Protein AF-A0AAJ0DWV0-F1 (afdb_monomer_lite)

Foldseek 3Di:
DVVLLVLLLVDQQLLCLQAHDDDDDDDPRDNSVVVLVVVLVVLVVVLVVPDCPDPCNVVNVLVVVLVVLLVVFPPDFFLVLLLVVLVPDDDDPCSQLLNQLLVLLRSLVSSVQPPVVNQDLVSLSVSQSRSCDPSHHLSVQRHYDNRDQSSLLSQLSSLLSSCPGPDDSRCNSNSVSSNVSSLVSHDPVSNVSNDDGDDRD

Organism: NCBI:txid1209916

Structure (mmCIF, N/CA/C/O backbone):
data_AF-A0AAJ0DWV0-F1
#
_entry.id   AF-A0AAJ0DWV0-F1
#
loop_
_atom_site.group_PDB
_atom_site.id
_atom_site.type_symbol
_atom_site.label_atom_id
_atom_site.label_alt_id
_atom_site.label_comp_id
_atom_site.label_asym_id
_atom_site.label_entity_id
_atom_site.label_seq_id
_atom_site.pdbx_PDB_ins_code
_atom_site.Cartn_x
_atom_site.Cartn_y
_atom_site.Cartn_z
_atom_site.occupancy
_atom_site.B_iso_or_equiv
_atom_site.auth_seq_id
_atom_site.auth_comp_id
_atom_site.auth_asym_id
_atom_site.auth_atom_id
_atom_site.pdbx_PDB_model_num
ATOM 1 N N . MET A 1 1 ? 20.505 -4.061 -5.675 1.00 54.84 1 MET A N 1
ATOM 2 C CA . MET A 1 1 ? 19.072 -4.347 -5.915 1.00 54.84 1 MET A CA 1
ATOM 3 C C . MET A 1 1 ? 18.724 -5.826 -5.702 1.00 54.84 1 MET A C 1
ATOM 5 O O . MET A 1 1 ? 17.866 -6.095 -4.879 1.00 54.84 1 MET A O 1
ATOM 9 N N . PHE A 1 2 ? 19.424 -6.793 -6.319 1.00 61.28 2 PHE A N 1
ATOM 10 C CA . PHE A 1 2 ? 19.133 -8.238 -6.158 1.00 61.28 2 PHE A CA 1
ATOM 11 C C . PHE A 1 2 ? 19.210 -8.796 -4.723 1.00 61.28 2 PHE A C 1
ATOM 13 O O . PHE A 1 2 ? 18.447 -9.696 -4.387 1.00 61.28 2 PHE A O 1
ATOM 20 N N . ILE A 1 3 ? 20.072 -8.239 -3.864 1.00 68.00 3 ILE A N 1
ATOM 21 C CA . ILE A 1 3 ? 20.200 -8.665 -2.456 1.00 68.00 3 ILE A CA 1
ATOM 22 C C . ILE A 1 3 ? 18.895 -8.444 -1.675 1.00 68.00 3 ILE A C 1
ATOM 24 O O . ILE A 1 3 ? 18.525 -9.292 -0.874 1.00 68.00 3 ILE A O 1
ATOM 28 N N . MET A 1 4 ? 18.158 -7.360 -1.951 1.00 70.00 4 MET A N 1
ATOM 29 C CA . MET A 1 4 ? 16.873 -7.088 -1.294 1.00 70.00 4 MET A CA 1
ATOM 30 C C . MET A 1 4 ? 15.847 -8.176 -1.623 1.00 70.00 4 MET A C 1
ATOM 32 O O . MET A 1 4 ? 15.229 -8.731 -0.724 1.00 70.00 4 MET A O 1
ATOM 36 N N . PHE A 1 5 ? 15.709 -8.532 -2.903 1.00 72.62 5 PHE A N 1
ATOM 37 C CA . PHE A 1 5 ? 14.785 -9.584 -3.336 1.00 72.62 5 PHE A CA 1
ATOM 38 C C . PHE A 1 5 ? 15.169 -10.955 -2.780 1.00 72.62 5 PHE A C 1
ATOM 40 O O . PHE A 1 5 ? 14.298 -11.717 -2.369 1.00 72.62 5 PHE A O 1
ATOM 47 N N . TYR A 1 6 ? 16.469 -11.250 -2.707 1.00 69.31 6 TYR A N 1
ATOM 48 C CA . TYR A 1 6 ? 16.947 -12.463 -2.056 1.00 69.31 6 TYR A CA 1
ATOM 49 C C . TYR A 1 6 ? 16.554 -12.490 -0.573 1.00 69.31 6 TYR A C 1
ATOM 51 O O . TYR A 1 6 ? 15.927 -13.448 -0.140 1.00 69.31 6 TYR A O 1
ATOM 59 N N . ILE A 1 7 ? 16.816 -11.425 0.187 1.00 69.94 7 ILE A N 1
ATOM 60 C CA . ILE A 1 7 ? 16.445 -11.341 1.610 1.00 69.94 7 ILE A CA 1
ATOM 61 C C . ILE A 1 7 ? 14.930 -11.484 1.805 1.00 69.94 7 ILE A C 1
ATOM 63 O O . ILE A 1 7 ? 14.501 -12.280 2.639 1.00 69.94 7 ILE A O 1
ATOM 67 N N . ILE A 1 8 ? 14.119 -10.795 0.993 1.00 73.00 8 ILE A N 1
ATOM 68 C CA . ILE A 1 8 ? 12.653 -10.917 1.029 1.00 73.00 8 ILE A CA 1
ATOM 69 C C . ILE A 1 8 ? 12.232 -12.377 0.799 1.00 73.00 8 ILE A C 1
ATOM 71 O O . ILE A 1 8 ? 11.414 -12.904 1.548 1.00 73.00 8 ILE A O 1
ATOM 75 N N . SER A 1 9 ? 12.841 -13.066 -0.173 1.00 72.94 9 SER A N 1
ATOM 76 C CA . SER A 1 9 ? 12.527 -14.473 -0.469 1.00 72.94 9 SER A CA 1
ATOM 77 C C . SER A 1 9 ? 12.875 -15.443 0.667 1.00 72.94 9 SER A C 1
ATOM 79 O O . SER A 1 9 ? 12.240 -16.490 0.793 1.00 72.94 9 SER A O 1
ATOM 81 N N . GLN A 1 10 ? 13.877 -15.100 1.484 1.00 75.00 10 GLN A N 1
ATOM 82 C CA . GLN A 1 10 ? 14.331 -15.902 2.624 1.00 75.00 10 GLN A CA 1
ATOM 83 C C . GLN A 1 10 ? 13.631 -15.516 3.936 1.00 75.00 10 GLN A C 1
ATOM 85 O O . GLN A 1 10 ? 13.883 -16.129 4.970 1.00 75.00 10 GLN A O 1
ATOM 90 N N . THR A 1 11 ? 12.761 -14.502 3.928 1.00 74.06 11 THR A N 1
ATOM 91 C CA . THR A 1 11 ? 12.052 -14.071 5.135 1.00 74.06 11 THR A CA 1
ATOM 92 C C . THR A 1 11 ? 10.904 -15.037 5.428 1.00 74.06 11 THR A C 1
ATOM 94 O O . THR A 1 11 ? 9.916 -15.076 4.697 1.00 74.06 11 THR A O 1
ATOM 97 N N . GLU A 1 12 ? 11.033 -15.828 6.495 1.00 70.94 12 GLU A N 1
ATOM 98 C CA . GLU A 1 12 ? 10.026 -16.835 6.867 1.00 70.94 12 GLU A CA 1
ATOM 99 C C . GLU A 1 12 ? 8.711 -16.211 7.356 1.00 70.94 12 GLU A C 1
ATOM 101 O O . GLU A 1 12 ? 7.630 -16.708 7.030 1.00 70.94 12 GLU A O 1
ATOM 106 N N . HIS A 1 13 ? 8.801 -15.100 8.091 1.00 72.62 13 HIS A N 1
ATOM 107 C CA . HIS A 1 13 ? 7.665 -14.400 8.694 1.00 72.62 13 HIS A CA 1
ATOM 108 C C . HIS A 1 13 ? 7.728 -12.897 8.368 1.00 72.62 13 HIS A C 1
ATOM 110 O O . HIS A 1 13 ? 8.162 -12.093 9.193 1.00 72.62 13 HIS A O 1
ATOM 116 N N . PRO A 1 14 ? 7.357 -12.485 7.140 1.00 72.12 14 PRO A N 1
ATOM 117 C CA . PRO A 1 14 ? 7.489 -11.096 6.680 1.00 72.12 14 PRO A CA 1
ATOM 118 C C . PRO A 1 14 ? 6.660 -10.100 7.499 1.00 72.12 14 PRO A C 1
ATOM 120 O O . PRO A 1 14 ? 7.026 -8.928 7.587 1.00 72.12 14 PRO A O 1
ATOM 123 N N . GLN A 1 15 ? 5.573 -10.574 8.109 1.00 73.06 15 GLN A N 1
ATOM 124 C CA . GLN A 1 15 ? 4.673 -9.790 8.943 1.00 73.06 15 GLN A CA 1
ATOM 125 C C . GLN A 1 15 ? 5.281 -9.403 10.302 1.00 73.06 15 GLN A C 1
ATOM 127 O O . GLN A 1 15 ? 4.920 -8.363 10.846 1.00 73.06 15 GLN A O 1
ATOM 132 N N . ASP A 1 16 ? 6.249 -10.169 10.819 1.00 74.75 16 ASP A N 1
ATOM 133 C CA . ASP A 1 16 ? 6.865 -9.926 12.136 1.00 74.75 16 ASP A CA 1
ATOM 134 C C . ASP A 1 16 ? 7.667 -8.616 12.173 1.00 74.75 16 ASP A C 1
ATOM 136 O O . ASP A 1 16 ? 7.842 -8.013 13.233 1.00 74.75 16 ASP A O 1
ATOM 140 N N . ALA A 1 17 ? 8.158 -8.169 11.012 1.00 68.25 17 ALA A N 1
ATOM 141 C CA . ALA A 1 17 ? 8.849 -6.890 10.867 1.00 68.25 17 ALA A CA 1
ATOM 142 C C . ALA A 1 17 ? 7.904 -5.685 11.025 1.00 68.25 17 ALA A C 1
ATOM 144 O O . ALA A 1 17 ? 8.350 -4.604 11.396 1.00 68.25 17 ALA A O 1
ATOM 145 N N . LEU A 1 18 ? 6.606 -5.867 10.755 1.00 68.12 18 LEU A N 1
ATOM 146 C CA . LEU A 1 18 ? 5.599 -4.810 10.852 1.00 68.12 18 LEU A CA 1
ATOM 147 C C . LEU A 1 18 ? 4.815 -4.901 12.160 1.00 68.12 18 LEU A C 1
ATOM 149 O O . LEU A 1 18 ? 4.795 -3.952 12.930 1.00 68.12 18 LEU A O 1
ATOM 153 N N . PHE A 1 19 ? 4.216 -6.049 12.463 1.00 69.56 19 PHE A N 1
ATOM 154 C CA . PHE A 1 19 ? 3.257 -6.166 13.572 1.00 69.56 19 PHE A CA 1
ATOM 155 C C . PHE A 1 19 ? 3.904 -6.552 14.912 1.00 69.56 19 PHE A C 1
ATOM 157 O O . PHE A 1 19 ? 3.222 -6.703 15.924 1.00 69.56 19 PHE A O 1
ATOM 164 N N . GLY A 1 20 ? 5.234 -6.667 14.940 1.00 61.81 20 GLY A N 1
ATOM 165 C CA . GLY A 1 20 ? 6.009 -7.028 16.121 1.00 61.81 20 GLY A CA 1
ATOM 166 C C . GLY A 1 20 ? 6.313 -8.526 16.205 1.00 61.81 20 GLY A C 1
ATOM 167 O O . GLY A 1 20 ? 5.587 -9.376 15.694 1.00 61.81 20 GLY A O 1
ATOM 168 N N . ARG A 1 21 ? 7.429 -8.857 16.866 1.00 55.97 21 ARG A N 1
ATOM 169 C CA . ARG A 1 21 ? 7.872 -10.245 17.059 1.00 55.97 21 ARG A CA 1
ATOM 170 C C . ARG A 1 21 ? 7.081 -10.904 18.194 1.00 55.97 21 ARG A C 1
ATOM 172 O O . ARG A 1 21 ? 7.128 -10.383 19.313 1.00 55.97 21 ARG A O 1
ATOM 179 N N . PRO A 1 22 ? 6.471 -12.088 17.999 1.00 47.28 22 PRO A N 1
ATOM 180 C CA . PRO A 1 22 ? 6.153 -12.941 19.131 1.00 47.28 22 PRO A CA 1
ATOM 181 C C . PRO A 1 22 ? 7.473 -13.297 19.829 1.00 47.28 22 PRO A C 1
ATOM 183 O O . PRO A 1 22 ? 8.509 -13.538 19.206 1.00 47.28 22 PRO A O 1
ATOM 186 N N . SER A 1 23 ? 7.473 -13.223 21.149 1.00 47.81 23 SER A N 1
ATOM 187 C CA . SER A 1 23 ? 8.659 -13.319 21.988 1.00 47.81 23 SER A CA 1
ATOM 188 C C . SER A 1 23 ? 9.561 -14.533 21.672 1.00 47.81 23 SER A C 1
ATOM 190 O O . SER A 1 23 ? 9.154 -15.686 21.753 1.00 47.81 23 SER A O 1
ATOM 192 N N . ARG A 1 24 ? 10.853 -14.226 21.455 1.00 41.66 24 ARG A N 1
ATOM 193 C CA . ARG A 1 24 ? 12.050 -15.070 21.675 1.00 41.66 24 ARG A CA 1
ATOM 194 C C . ARG A 1 24 ? 12.367 -16.194 20.665 1.00 41.66 24 ARG A C 1
ATOM 196 O O . ARG A 1 24 ? 12.103 -17.364 20.912 1.00 41.66 24 ARG A O 1
ATOM 203 N N . LYS A 1 25 ? 13.222 -15.870 19.692 1.00 38.44 25 LYS A N 1
ATOM 204 C CA . LYS A 1 25 ? 14.636 -16.310 19.609 1.00 38.44 25 LYS A CA 1
ATOM 205 C C . LYS A 1 25 ? 15.330 -15.518 18.502 1.00 38.44 25 LYS A C 1
ATOM 207 O O . LYS A 1 25 ? 14.723 -15.211 17.483 1.00 38.44 25 LYS A O 1
ATOM 212 N N . GLU A 1 26 ? 16.580 -15.140 18.742 1.00 52.28 26 GLU A N 1
ATOM 213 C CA . GLU A 1 26 ? 17.453 -14.536 17.739 1.00 52.28 26 GLU A CA 1
ATOM 214 C C . GLU A 1 26 ? 17.487 -15.410 16.484 1.00 52.28 26 GLU A C 1
ATOM 216 O O . GLU A 1 26 ? 18.044 -16.504 16.496 1.00 52.28 26 GLU A O 1
ATOM 221 N N . ILE A 1 27 ? 16.909 -14.911 15.396 1.00 44.81 27 ILE A N 1
ATOM 222 C CA . ILE A 1 27 ? 17.345 -15.267 14.054 1.00 44.81 27 ILE A CA 1
ATOM 223 C C . ILE A 1 27 ? 17.659 -13.952 13.354 1.00 44.81 27 ILE A C 1
ATOM 225 O O . ILE A 1 27 ? 16.854 -13.018 13.306 1.00 44.81 27 ILE A O 1
ATOM 229 N N . SER A 1 28 ? 18.901 -13.888 12.897 1.00 50.81 28 SER A N 1
ATOM 230 C CA . SER A 1 28 ? 19.605 -12.807 12.222 1.00 50.81 28 SER A CA 1
ATOM 231 C C . SER A 1 28 ? 19.074 -12.554 10.807 1.00 50.81 28 SER A C 1
ATOM 233 O O . SER A 1 28 ? 19.853 -12.496 9.856 1.00 50.81 28 SER A O 1
ATOM 235 N N . SER A 1 29 ? 17.756 -12.462 10.639 1.00 48.66 29 SER A N 1
ATOM 236 C CA . SER A 1 29 ? 17.168 -12.079 9.358 1.00 48.66 29 SER A CA 1
ATOM 237 C C . SER A 1 29 ? 17.122 -10.552 9.274 1.00 48.66 29 SER A C 1
ATOM 239 O O . SER A 1 29 ? 16.549 -9.919 10.165 1.00 48.66 29 SER A O 1
ATOM 241 N N . PRO A 1 30 ? 17.756 -9.945 8.256 1.00 58.09 30 PRO A N 1
ATOM 242 C CA . PRO A 1 30 ? 17.719 -8.505 8.048 1.00 58.09 30 PRO A CA 1
ATOM 243 C C . PRO A 1 30 ? 16.275 -8.022 7.882 1.00 58.09 30 PRO A C 1
ATOM 245 O O . PRO A 1 30 ? 15.508 -8.627 7.135 1.00 58.09 30 PRO A O 1
ATOM 248 N N . ASP A 1 31 ? 15.915 -6.928 8.553 1.00 70.06 31 ASP A N 1
ATOM 249 C CA . ASP A 1 31 ? 14.606 -6.302 8.384 1.00 70.06 31 ASP A CA 1
ATOM 250 C C . ASP A 1 31 ? 14.467 -5.778 6.947 1.00 70.06 31 ASP A C 1
ATOM 252 O O . ASP A 1 31 ? 15.205 -4.886 6.512 1.00 70.06 31 ASP A O 1
ATOM 256 N N . TRP A 1 32 ? 13.533 -6.359 6.192 1.00 72.38 32 TRP A N 1
ATOM 257 C CA . TRP A 1 32 ? 13.297 -6.008 4.796 1.00 72.38 32 TRP A CA 1
ATOM 258 C C . TRP A 1 32 ? 12.871 -4.536 4.635 1.00 72.38 32 TRP A C 1
ATOM 260 O O . TRP A 1 32 ? 13.159 -3.936 3.595 1.00 72.38 32 TRP A O 1
ATOM 270 N N . MET A 1 33 ? 12.290 -3.923 5.674 1.00 68.06 33 MET A N 1
ATOM 271 C CA . MET A 1 33 ? 11.919 -2.505 5.693 1.00 68.06 33 MET A CA 1
ATOM 272 C C . MET A 1 33 ? 13.136 -1.580 5.606 1.00 68.06 33 MET A C 1
ATOM 274 O O . MET A 1 33 ? 13.098 -0.571 4.902 1.00 68.06 33 MET A O 1
ATOM 278 N N . VAL A 1 34 ? 14.263 -1.936 6.232 1.00 69.94 34 VAL A N 1
ATOM 279 C CA . VAL A 1 34 ? 15.496 -1.124 6.189 1.00 69.94 34 VAL A CA 1
ATOM 280 C C . VAL A 1 34 ? 16.025 -0.997 4.758 1.00 69.94 34 VAL A C 1
ATOM 282 O O . VAL A 1 34 ? 16.454 0.080 4.336 1.00 69.94 34 VAL A O 1
ATOM 285 N N . PHE A 1 35 ? 15.944 -2.072 3.970 1.00 66.88 35 PHE A N 1
ATOM 286 C CA . PHE A 1 35 ? 16.310 -2.026 2.551 1.00 66.88 35 PHE A CA 1
ATOM 287 C C . PHE A 1 35 ? 15.352 -1.156 1.755 1.00 66.88 35 PHE A C 1
ATOM 289 O O . PHE A 1 35 ? 15.785 -0.456 0.837 1.00 66.88 35 PHE A O 1
ATOM 296 N N . PHE A 1 36 ? 14.074 -1.172 2.129 1.00 66.81 36 PHE A N 1
ATOM 297 C CA . PHE A 1 36 ? 13.069 -0.343 1.499 1.00 66.81 36 PHE A CA 1
ATOM 298 C C . PHE A 1 36 ? 13.385 1.147 1.682 1.00 66.81 36 PHE A C 1
ATOM 300 O O . PHE A 1 36 ? 13.560 1.866 0.693 1.00 66.81 36 PHE A O 1
ATOM 307 N N . HIS A 1 37 ? 13.615 1.579 2.924 1.00 67.00 37 HIS A N 1
ATOM 308 C CA . HIS A 1 37 ? 14.027 2.949 3.236 1.00 67.00 37 HIS A CA 1
ATOM 309 C C . HIS A 1 37 ? 15.339 3.343 2.541 1.00 67.00 37 HIS A C 1
ATOM 311 O O . HIS A 1 37 ? 15.426 4.420 1.949 1.00 67.00 37 HIS A O 1
ATOM 317 N N . GLY A 1 38 ? 16.346 2.462 2.542 1.00 64.75 38 GLY A N 1
ATOM 318 C CA . GLY A 1 38 ? 17.614 2.710 1.851 1.00 64.75 38 GLY A CA 1
ATOM 319 C C . GLY A 1 38 ? 17.446 2.876 0.337 1.00 64.75 38 GLY A C 1
ATOM 320 O O . GLY A 1 38 ? 18.009 3.794 -0.259 1.00 64.75 38 GLY A O 1
ATOM 321 N N . SER A 1 39 ? 16.629 2.025 -0.291 1.00 64.75 39 SER A N 1
ATOM 322 C CA . SER A 1 39 ? 16.356 2.088 -1.731 1.00 64.75 39 SER A CA 1
ATOM 323 C C . SER A 1 39 ? 15.589 3.349 -2.131 1.00 64.75 39 SER A C 1
ATOM 325 O O . SER A 1 39 ? 15.927 3.965 -3.142 1.00 64.75 39 SER A O 1
ATOM 327 N N . ARG A 1 40 ? 14.637 3.794 -1.301 1.00 64.38 40 ARG A N 1
ATOM 328 C CA . ARG A 1 40 ? 13.909 5.054 -1.479 1.00 64.38 40 ARG A CA 1
ATOM 329 C C . ARG A 1 40 ? 14.848 6.256 -1.451 1.00 64.38 40 ARG A C 1
ATOM 331 O O . ARG A 1 40 ? 14.804 7.080 -2.360 1.00 64.38 40 ARG A O 1
ATOM 338 N N . SER A 1 41 ? 15.724 6.340 -0.450 1.00 66.38 41 SER A N 1
ATOM 339 C CA . SER A 1 41 ? 16.697 7.435 -0.335 1.00 66.38 41 SER A CA 1
ATOM 340 C C . SER A 1 41 ? 17.620 7.509 -1.556 1.00 66.38 41 SER A C 1
ATOM 342 O O . SER A 1 41 ? 17.875 8.594 -2.075 1.00 66.38 41 SER A O 1
ATOM 344 N N . ILE A 1 42 ? 18.059 6.353 -2.071 1.00 64.25 42 ILE A N 1
ATOM 345 C CA . ILE A 1 42 ? 18.864 6.276 -3.299 1.00 64.25 42 ILE A CA 1
ATOM 346 C C . ILE A 1 42 ? 18.050 6.705 -4.526 1.00 64.25 42 ILE A C 1
ATOM 348 O O . ILE A 1 42 ? 18.571 7.434 -5.370 1.00 64.25 42 ILE A O 1
ATOM 352 N N . ALA A 1 43 ? 16.793 6.270 -4.644 1.00 62.50 43 ALA A N 1
ATOM 353 C CA . ALA A 1 43 ? 15.928 6.614 -5.770 1.00 62.50 43 ALA A CA 1
ATOM 354 C C . ALA A 1 43 ? 15.650 8.125 -5.834 1.00 62.50 43 ALA A C 1
ATOM 356 O O . ALA A 1 43 ? 15.840 8.729 -6.888 1.00 62.50 43 ALA A O 1
ATOM 357 N N . LEU A 1 44 ? 15.300 8.746 -4.702 1.00 64.94 44 LEU A N 1
ATOM 358 C CA . LEU A 1 44 ? 15.070 10.191 -4.605 1.00 64.94 44 LEU A CA 1
ATOM 359 C C . LEU A 1 44 ? 16.333 10.996 -4.946 1.00 64.94 44 LEU A C 1
ATOM 361 O O . LEU A 1 44 ? 16.270 11.940 -5.732 1.00 64.94 44 LEU A O 1
ATOM 365 N N . ALA A 1 45 ? 17.495 10.584 -4.426 1.00 65.00 45 ALA A N 1
ATOM 366 C CA . ALA A 1 45 ? 18.773 11.211 -4.767 1.00 65.00 45 ALA A CA 1
ATOM 367 C C . ALA A 1 45 ? 19.126 11.042 -6.256 1.00 65.00 45 ALA A C 1
ATOM 369 O O . ALA A 1 45 ? 19.649 11.959 -6.883 1.00 65.00 45 ALA A O 1
ATOM 370 N N . SER A 1 46 ? 18.809 9.883 -6.840 1.00 60.25 46 SER A N 1
ATOM 371 C CA . SER A 1 46 ? 19.072 9.589 -8.252 1.00 60.25 46 SER A CA 1
ATOM 372 C C . SER A 1 46 ? 18.186 10.409 -9.191 1.00 60.25 46 SER A C 1
ATOM 374 O O . SER A 1 46 ? 18.678 10.898 -10.205 1.00 60.25 46 SER A O 1
ATOM 376 N N . MET A 1 47 ? 16.906 10.601 -8.850 1.00 61.34 47 MET A N 1
ATOM 377 C CA . MET A 1 47 ? 15.995 11.463 -9.613 1.00 61.34 47 MET A CA 1
ATOM 378 C C . MET A 1 47 ? 16.517 12.899 -9.683 1.00 61.34 47 MET A C 1
ATOM 380 O O . MET A 1 47 ? 16.516 13.481 -10.759 1.00 61.34 47 MET A O 1
ATOM 384 N N . ALA A 1 48 ? 17.047 13.436 -8.580 1.00 64.75 48 ALA A N 1
ATOM 385 C CA . ALA A 1 48 ? 17.596 14.792 -8.542 1.00 64.75 48 ALA A CA 1
ATOM 386 C C . ALA A 1 48 ? 18.843 14.990 -9.430 1.00 64.75 48 ALA A C 1
ATOM 388 O O . ALA A 1 48 ? 19.158 16.115 -9.810 1.00 64.75 48 ALA A O 1
ATOM 389 N N . LEU A 1 49 ? 19.562 13.912 -9.762 1.00 62.50 49 LEU A N 1
ATOM 390 C CA . LEU A 1 49 ? 20.844 13.973 -10.467 1.00 62.50 49 LEU A CA 1
ATOM 391 C C . LEU A 1 49 ? 20.736 13.868 -11.998 1.00 62.50 49 LEU A C 1
ATOM 393 O O . LEU A 1 49 ? 21.772 13.996 -12.643 1.00 62.50 49 LEU A O 1
ATOM 397 N N . HIS A 1 50 ? 19.540 13.628 -12.568 1.00 58.19 50 HIS A N 1
ATOM 398 C CA . HIS A 1 50 ? 19.182 13.642 -14.009 1.00 58.19 50 HIS A CA 1
ATOM 399 C C . HIS A 1 50 ? 20.324 13.377 -15.022 1.00 58.19 50 HIS A C 1
ATOM 401 O O . HIS A 1 50 ? 20.457 14.063 -16.035 1.00 58.19 50 HIS A O 1
ATOM 407 N N . THR A 1 51 ? 21.161 12.368 -14.779 1.00 59.66 51 THR A N 1
ATOM 408 C CA . THR A 1 51 ? 22.307 12.042 -15.638 1.00 59.66 51 THR A CA 1
ATOM 409 C C . THR A 1 51 ? 21.996 10.786 -16.437 1.00 59.66 51 THR A C 1
ATOM 411 O O . THR A 1 51 ? 21.891 9.684 -15.898 1.00 59.66 51 THR A O 1
ATOM 414 N N . THR A 1 52 ? 21.860 10.947 -17.754 1.00 60.81 52 THR A N 1
ATOM 415 C CA . THR A 1 52 ? 21.545 9.859 -18.699 1.00 60.81 52 THR A CA 1
ATOM 416 C C . THR A 1 52 ? 22.657 8.817 -18.831 1.00 60.81 52 THR A C 1
ATOM 418 O O . THR A 1 52 ? 22.435 7.731 -19.358 1.00 60.81 52 THR A O 1
ATOM 421 N N . THR A 1 53 ? 23.845 9.120 -18.307 1.00 66.25 53 THR A N 1
ATOM 422 C CA . THR A 1 53 ? 25.019 8.240 -18.277 1.00 66.25 53 THR A CA 1
ATOM 423 C C . THR A 1 53 ? 25.102 7.366 -17.020 1.00 66.25 53 THR A C 1
ATOM 425 O O . THR A 1 53 ? 25.992 6.523 -16.925 1.00 66.25 53 THR A O 1
ATOM 428 N N . SER A 1 54 ? 24.196 7.543 -16.051 1.00 68.00 54 SER A N 1
ATOM 429 C CA . SER A 1 54 ? 24.182 6.751 -14.819 1.00 68.00 54 SER A CA 1
ATOM 430 C C . SER A 1 54 ? 23.696 5.318 -15.060 1.00 68.00 54 SER A C 1
ATOM 432 O O . SER A 1 54 ? 22.713 5.085 -15.763 1.00 68.00 54 SER A O 1
ATOM 434 N N . LEU A 1 55 ? 24.301 4.348 -14.365 1.00 70.75 55 LEU A N 1
ATOM 435 C CA . LEU A 1 55 ? 23.836 2.954 -14.337 1.00 70.75 55 LEU A CA 1
ATOM 436 C C . LEU A 1 55 ? 22.427 2.800 -13.729 1.00 70.75 55 LEU A C 1
ATOM 438 O O . LEU A 1 55 ? 21.784 1.771 -13.927 1.00 70.75 55 LEU A O 1
ATOM 442 N N . THR A 1 56 ? 21.930 3.809 -13.003 1.00 69.44 56 THR A N 1
ATOM 443 C CA . THR A 1 56 ? 20.565 3.832 -12.449 1.00 69.44 56 THR A CA 1
ATOM 444 C C . THR A 1 56 ? 19.528 4.412 -13.408 1.00 69.44 56 THR A C 1
ATOM 446 O O . THR A 1 56 ? 18.334 4.317 -13.126 1.00 69.44 56 THR A O 1
ATOM 449 N N . HIS A 1 57 ? 19.946 4.958 -14.556 1.00 70.38 57 HIS A N 1
ATOM 450 C CA . HIS A 1 57 ? 19.048 5.617 -15.504 1.00 70.38 57 HIS A CA 1
ATOM 451 C C . HIS A 1 57 ? 17.845 4.757 -15.939 1.00 70.38 57 HIS A C 1
ATOM 453 O O . HIS A 1 57 ? 16.739 5.293 -15.959 1.00 70.38 57 HIS A O 1
ATOM 459 N N . PRO A 1 58 ? 17.973 3.437 -16.205 1.00 75.56 58 PRO A N 1
ATOM 460 C CA . PRO A 1 58 ? 16.809 2.611 -16.537 1.00 75.56 58 PRO A CA 1
ATOM 461 C C . PRO A 1 58 ? 15.752 2.563 -15.425 1.00 75.56 58 PRO A C 1
ATOM 463 O O . PRO A 1 58 ? 14.560 2.585 -15.712 1.00 75.56 58 PRO A O 1
ATOM 466 N N . VAL A 1 59 ? 16.178 2.544 -14.157 1.00 72.00 59 VAL A N 1
ATOM 467 C CA . VAL A 1 59 ? 15.265 2.550 -13.001 1.00 72.00 59 VAL A CA 1
ATOM 468 C C . VAL A 1 59 ? 14.589 3.911 -12.867 1.00 72.00 59 VAL A C 1
ATOM 470 O O . VAL A 1 59 ? 13.384 3.972 -12.659 1.00 72.00 59 VAL A O 1
ATOM 473 N N . ILE A 1 60 ? 15.342 5.001 -13.046 1.00 73.69 60 ILE A N 1
ATOM 474 C CA . ILE A 1 60 ? 14.787 6.361 -13.037 1.00 73.69 60 ILE A CA 1
ATOM 475 C C . ILE A 1 60 ? 13.746 6.514 -14.151 1.00 73.69 60 ILE A C 1
ATOM 477 O O . ILE A 1 60 ? 12.645 6.987 -13.891 1.00 73.69 60 ILE A O 1
ATOM 481 N N . GLY A 1 61 ? 14.069 6.079 -15.373 1.00 77.25 61 GLY A N 1
ATOM 482 C CA . GLY A 1 61 ? 13.155 6.130 -16.513 1.00 77.25 61 GLY A CA 1
ATOM 483 C C . GLY A 1 61 ? 11.882 5.318 -16.279 1.00 77.25 61 GLY A C 1
ATOM 484 O O . GLY A 1 61 ? 10.793 5.794 -16.583 1.00 77.25 61 GLY A O 1
ATOM 485 N N . TYR A 1 62 ? 12.005 4.136 -15.669 1.00 80.50 62 TYR A N 1
ATOM 486 C CA . TYR A 1 62 ? 10.854 3.322 -15.285 1.00 80.50 62 TYR A CA 1
ATOM 487 C C . TYR A 1 62 ? 9.963 4.031 -14.252 1.00 80.50 62 TYR A C 1
ATOM 489 O O . TYR A 1 62 ? 8.756 4.137 -14.457 1.00 80.50 62 TYR A O 1
ATOM 497 N N . THR A 1 63 ? 10.546 4.596 -13.189 1.00 77.38 63 THR A N 1
ATOM 498 C CA . THR A 1 63 ? 9.799 5.369 -12.182 1.00 77.38 63 THR A CA 1
ATOM 499 C C . THR A 1 63 ? 9.125 6.600 -12.790 1.00 77.38 63 THR A C 1
ATOM 501 O O . THR A 1 63 ? 7.973 6.880 -12.471 1.00 77.38 63 THR A O 1
ATOM 504 N N . ILE A 1 64 ? 9.802 7.321 -13.691 1.00 80.38 64 ILE A N 1
ATOM 505 C CA . ILE A 1 64 ? 9.210 8.451 -14.425 1.00 80.38 64 ILE A CA 1
ATOM 506 C C . ILE A 1 64 ? 8.012 7.979 -15.255 1.00 80.38 64 ILE A C 1
ATOM 508 O O . ILE A 1 64 ? 6.976 8.635 -15.229 1.00 80.38 64 ILE A O 1
ATOM 512 N N . GLY A 1 65 ? 8.120 6.836 -15.940 1.00 84.69 65 GLY A N 1
ATOM 513 C CA . GLY A 1 65 ? 7.004 6.234 -16.673 1.00 84.69 65 GLY A CA 1
ATOM 514 C C . GLY A 1 65 ? 5.805 5.938 -15.769 1.00 84.69 65 GLY A C 1
ATOM 515 O O . GLY A 1 65 ? 4.697 6.376 -16.061 1.00 84.69 65 GLY A O 1
ATOM 516 N N . MET A 1 66 ? 6.037 5.301 -14.616 1.00 83.94 66 MET A N 1
ATOM 517 C CA . MET A 1 66 ? 4.981 5.036 -13.630 1.00 83.94 66 MET A CA 1
ATOM 518 C C . MET A 1 66 ? 4.302 6.319 -13.123 1.00 83.94 66 MET A C 1
ATOM 520 O O . MET A 1 66 ? 3.095 6.324 -12.884 1.00 83.94 66 MET A O 1
ATOM 524 N N . LEU A 1 67 ? 5.066 7.400 -12.924 1.00 83.19 67 LEU A N 1
ATOM 525 C CA . LEU A 1 67 ? 4.527 8.701 -12.511 1.00 83.19 67 LEU A CA 1
ATOM 526 C C . LEU A 1 67 ? 3.728 9.366 -13.640 1.00 83.19 67 LEU A C 1
ATOM 528 O O . LEU A 1 67 ? 2.649 9.893 -13.385 1.00 83.19 67 LEU A O 1
ATOM 532 N N . ALA A 1 68 ? 4.206 9.287 -14.881 1.00 87.06 68 ALA A N 1
ATOM 533 C CA . ALA A 1 68 ? 3.490 9.805 -16.044 1.00 87.06 68 ALA A CA 1
ATOM 534 C C . ALA A 1 68 ? 2.151 9.079 -16.263 1.00 87.06 68 ALA A C 1
ATOM 536 O O . ALA A 1 68 ? 1.150 9.714 -16.592 1.00 87.06 68 ALA A O 1
ATOM 537 N N . ASP A 1 69 ? 2.094 7.765 -16.031 1.00 90.00 69 ASP A N 1
ATOM 538 C CA . ASP A 1 69 ? 0.840 7.011 -16.105 1.00 90.00 69 ASP A CA 1
ATOM 539 C C . ASP A 1 69 ? -0.173 7.479 -15.054 1.00 90.00 69 ASP A C 1
ATOM 541 O O . ASP A 1 69 ? -1.359 7.586 -15.365 1.00 90.00 69 ASP A O 1
ATOM 545 N N . ARG A 1 70 ? 0.274 7.847 -13.841 1.00 88.81 70 ARG A N 1
ATOM 546 C CA . ARG A 1 70 ? -0.614 8.415 -12.807 1.00 88.81 70 ARG A CA 1
ATOM 547 C C . ARG A 1 70 ? -1.303 9.691 -13.283 1.00 88.81 70 ARG A C 1
ATOM 549 O O . ARG A 1 70 ? -2.509 9.833 -13.088 1.00 88.81 70 ARG A O 1
ATOM 556 N N . GLU A 1 71 ? -0.567 10.586 -13.940 1.00 88.25 71 GLU A N 1
ATOM 557 C CA . GLU A 1 71 ? -1.109 11.843 -14.480 1.00 88.25 71 GLU A CA 1
ATOM 558 C C . GLU A 1 71 ? -2.125 11.622 -15.612 1.00 88.25 71 GLU A C 1
ATOM 560 O O . GLU A 1 71 ? -2.990 12.467 -15.845 1.00 88.25 71 GLU A O 1
ATOM 565 N N . ARG A 1 72 ? -2.043 10.479 -16.303 1.00 90.88 72 ARG A N 1
ATOM 566 C CA . ARG A 1 72 ? -2.893 10.126 -17.449 1.00 90.88 72 ARG A CA 1
ATOM 567 C C . ARG A 1 72 ? -4.181 9.391 -17.072 1.00 90.88 72 ARG A C 1
ATOM 569 O O . ARG A 1 72 ? -5.015 9.186 -17.952 1.00 90.88 72 ARG A O 1
ATOM 576 N N . THR A 1 73 ? -4.343 8.988 -15.812 1.00 92.31 73 THR A N 1
ATOM 577 C CA . THR A 1 73 ? -5.524 8.235 -15.360 1.00 92.31 73 THR A CA 1
ATOM 578 C C . THR A 1 73 ? -6.829 9.022 -15.531 1.00 92.31 73 THR A C 1
ATOM 580 O O . THR A 1 73 ? -6.879 10.247 -15.401 1.00 92.31 73 THR A O 1
ATOM 583 N N . SER A 1 74 ? -7.929 8.311 -15.783 1.00 80.56 74 SER A N 1
ATOM 584 C CA . SER A 1 74 ? -9.242 8.870 -16.139 1.00 80.56 74 SER A CA 1
ATOM 585 C C . SER A 1 74 ? -9.983 9.613 -15.010 1.00 80.56 74 SER A C 1
ATOM 587 O O . SER A 1 74 ? -11.140 10.002 -15.182 1.00 80.56 74 SER A O 1
ATOM 589 N N . LYS A 1 75 ? -9.347 9.816 -13.845 1.00 84.12 75 LYS A N 1
ATOM 590 C CA . LYS A 1 75 ? -9.942 10.327 -12.588 1.00 84.12 75 LYS A CA 1
ATOM 591 C C . LYS A 1 75 ? -11.160 9.536 -12.089 1.00 84.12 75 LYS A C 1
ATOM 593 O O . LYS A 1 75 ? -11.853 9.984 -11.174 1.00 84.12 75 LYS A O 1
ATOM 598 N N . LYS A 1 76 ? -11.444 8.371 -12.677 1.00 89.25 76 LYS A N 1
ATOM 599 C CA . LYS A 1 76 ? -12.451 7.436 -12.180 1.00 89.25 76 LYS A CA 1
ATOM 600 C C . LYS A 1 76 ? -12.036 6.949 -10.794 1.00 89.25 76 LYS A C 1
ATOM 602 O O . LYS A 1 76 ? -10.876 6.618 -10.588 1.00 89.25 76 LYS A O 1
ATOM 607 N N . GLN A 1 77 ? -12.999 6.884 -9.877 1.00 90.12 77 GLN A N 1
ATOM 608 C CA . GLN A 1 77 ? -12.766 6.408 -8.518 1.00 90.12 77 GLN A CA 1
ATOM 609 C C . GLN A 1 77 ? -13.051 4.901 -8.426 1.00 90.12 77 GLN A C 1
ATOM 611 O O . GLN A 1 77 ? -14.174 4.465 -8.690 1.00 90.12 77 GLN A O 1
ATOM 616 N N . TYR A 1 78 ? -12.049 4.108 -8.061 1.00 94.31 78 TYR A N 1
ATOM 617 C CA . TYR A 1 78 ? -12.118 2.647 -7.981 1.00 94.31 78 TYR A CA 1
ATOM 618 C C . TYR A 1 78 ? -12.284 2.141 -6.543 1.00 94.31 78 TYR A C 1
ATOM 620 O O . TYR A 1 78 ? -13.002 1.169 -6.309 1.00 94.31 78 TYR A O 1
ATOM 628 N N . LEU A 1 79 ? -11.664 2.804 -5.569 1.00 95.50 79 LEU A N 1
ATOM 629 C CA . LEU A 1 79 ? -11.699 2.482 -4.140 1.00 95.50 79 LEU A CA 1
ATOM 630 C C . LEU A 1 79 ? -12.627 3.443 -3.382 1.00 95.50 79 LEU A C 1
ATOM 632 O O . LEU A 1 79 ? -12.349 3.854 -2.253 1.00 95.50 79 LEU A O 1
ATOM 636 N N . SER A 1 80 ? -13.764 3.800 -3.988 1.00 94.50 80 SER A N 1
ATOM 637 C CA . SER A 1 80 ? -14.728 4.752 -3.419 1.00 94.50 80 SER A CA 1
ATOM 638 C C . SER A 1 80 ? -15.209 4.355 -2.023 1.00 94.50 80 SER A C 1
ATOM 640 O O . SER A 1 80 ? -15.370 5.220 -1.169 1.00 94.50 80 SER A O 1
ATOM 642 N N . THR A 1 81 ? -15.387 3.055 -1.769 1.00 95.31 81 THR A N 1
ATOM 643 C CA . THR A 1 81 ? -15.777 2.531 -0.453 1.00 95.31 81 THR A CA 1
ATOM 644 C C . THR A 1 81 ? -14.713 2.805 0.609 1.00 95.31 81 THR A C 1
ATOM 646 O O . THR A 1 81 ? -15.057 3.287 1.685 1.00 95.31 81 THR A O 1
ATOM 649 N N . LEU A 1 82 ? -13.432 2.552 0.310 1.00 96.56 82 LEU A N 1
ATOM 650 C CA . LEU A 1 82 ? -12.324 2.833 1.231 1.00 96.56 82 LEU A CA 1
ATOM 651 C C . LEU A 1 82 ? -12.252 4.331 1.538 1.00 96.56 82 LEU A C 1
ATOM 653 O O . LEU A 1 82 ? -12.265 4.727 2.699 1.00 96.56 82 LEU A O 1
ATOM 657 N N . LEU A 1 83 ? -12.236 5.162 0.494 1.00 96.94 83 LEU A N 1
ATOM 658 C CA . LEU A 1 83 ? -12.146 6.614 0.641 1.00 96.94 83 LEU A CA 1
ATOM 659 C C . LEU A 1 83 ? -13.338 7.190 1.413 1.00 96.94 83 LEU A C 1
ATOM 661 O O . LEU A 1 83 ? -13.159 8.087 2.231 1.00 96.94 83 LEU A O 1
ATOM 665 N N . ALA A 1 84 ? -14.547 6.669 1.193 1.00 96.69 84 ALA A N 1
ATOM 666 C CA . ALA A 1 84 ? -15.723 7.079 1.950 1.00 96.69 84 ALA A CA 1
ATOM 667 C C . ALA A 1 84 ? -15.603 6.724 3.438 1.00 96.69 84 ALA A C 1
ATOM 669 O O . ALA A 1 84 ? -15.942 7.559 4.270 1.00 96.69 84 ALA A O 1
ATOM 670 N N . ARG A 1 85 ? -15.098 5.528 3.773 1.00 96.81 85 ARG A N 1
ATOM 671 C CA . ARG A 1 85 ? -14.891 5.111 5.168 1.00 96.81 85 ARG A CA 1
ATOM 672 C C . ARG A 1 85 ? -13.868 5.991 5.876 1.00 96.81 85 ARG A C 1
ATOM 674 O O . ARG A 1 85 ? -14.194 6.541 6.917 1.00 96.81 85 ARG A O 1
ATOM 681 N N . ILE A 1 86 ? -12.703 6.211 5.267 1.00 97.12 86 ILE A N 1
ATOM 682 C CA . ILE A 1 86 ? -11.654 7.062 5.851 1.00 97.12 86 ILE A CA 1
ATOM 683 C C . ILE A 1 86 ? -12.137 8.504 6.044 1.00 97.12 86 ILE A C 1
ATOM 685 O O . ILE A 1 86 ? -11.888 9.100 7.082 1.00 97.12 86 ILE A O 1
ATOM 689 N N . ARG A 1 87 ? -12.898 9.060 5.093 1.00 96.81 87 ARG A N 1
ATOM 690 C CA . ARG A 1 87 ? -13.476 10.414 5.218 1.00 96.81 87 ARG A CA 1
ATOM 691 C C . ARG A 1 87 ? -14.578 10.528 6.276 1.00 96.81 87 ARG A C 1
ATOM 693 O O . ARG A 1 87 ? -14.947 11.639 6.637 1.00 96.81 87 ARG A O 1
ATOM 700 N N . GLN A 1 88 ? -15.150 9.407 6.709 1.00 96.06 88 GLN A N 1
ATOM 701 C CA . GLN A 1 88 ? -16.168 9.348 7.762 1.00 96.06 88 GLN A CA 1
ATOM 702 C C . GLN A 1 88 ? -15.573 9.044 9.142 1.00 96.06 88 GLN A C 1
ATOM 704 O O . GLN A 1 88 ? -16.292 9.158 10.132 1.00 96.06 88 GLN A O 1
ATOM 709 N N . THR A 1 89 ? -14.295 8.661 9.211 1.00 94.25 89 THR A N 1
ATOM 710 C CA . THR A 1 89 ? -13.572 8.463 10.469 1.00 94.25 89 THR A CA 1
ATOM 711 C C . THR A 1 89 ? -13.529 9.762 11.276 1.00 94.25 89 THR A C 1
ATOM 713 O O . THR A 1 89 ? -13.471 10.862 10.723 1.00 94.25 89 THR A O 1
ATOM 716 N N . GLU A 1 90 ? -13.546 9.630 12.602 1.00 92.88 90 GLU A N 1
ATOM 717 C CA . GLU A 1 90 ? -13.353 10.748 13.520 1.00 92.88 90 GLU A CA 1
ATOM 718 C C . GLU A 1 90 ? -12.018 11.466 13.263 1.00 92.88 90 GLU A C 1
ATOM 720 O O . GLU A 1 90 ? -10.969 10.846 13.076 1.00 92.88 90 GLU A O 1
ATOM 725 N N . LEU A 1 91 ? -12.055 12.800 13.269 1.00 93.62 91 LEU A N 1
ATOM 726 C CA . LEU A 1 91 ? -10.851 13.607 13.117 1.00 93.62 91 LEU A CA 1
ATOM 727 C C . LEU A 1 91 ? -9.939 13.409 14.330 1.00 93.62 91 LEU A C 1
ATOM 729 O O . LEU A 1 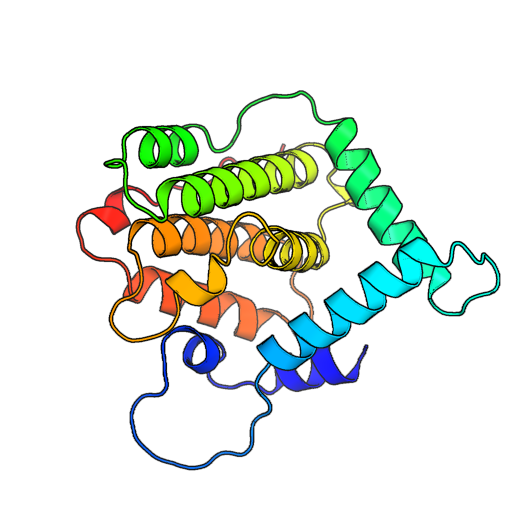91 ? -10.303 13.729 15.459 1.00 93.62 91 LEU A O 1
ATOM 733 N N . ASN A 1 92 ? -8.726 12.938 14.073 1.00 92.94 92 ASN A N 1
ATOM 734 C CA . ASN A 1 92 ? -7.662 12.816 15.057 1.00 92.94 92 ASN A CA 1
ATOM 735 C C . ASN A 1 92 ? -6.333 13.301 14.461 1.00 92.94 92 ASN A C 1
ATOM 737 O O . ASN A 1 92 ? -6.253 13.687 13.294 1.00 92.94 92 ASN A O 1
ATOM 741 N N . GLU A 1 93 ? -5.277 13.282 15.267 1.00 92.56 93 GLU A N 1
ATOM 742 C CA . GLU A 1 93 ? -3.933 13.736 14.886 1.00 92.56 93 GLU A CA 1
ATOM 743 C C . GLU A 1 93 ? -3.300 12.976 13.706 1.00 92.56 93 GLU A C 1
ATOM 745 O O . GLU A 1 93 ? -2.336 13.459 13.115 1.00 92.56 93 GLU A O 1
ATOM 750 N N . HIS A 1 94 ? -3.848 11.820 13.328 1.00 94.12 94 HIS A N 1
ATOM 751 C CA . HIS A 1 94 ? -3.366 10.974 12.236 1.00 94.12 94 HIS A CA 1
ATOM 752 C C . HIS A 1 94 ? -4.310 10.936 11.024 1.00 94.12 94 HIS A C 1
ATOM 754 O O . HIS A 1 94 ? -3.982 10.308 10.016 1.00 94.12 94 HIS A O 1
ATOM 760 N N . TYR A 1 95 ? -5.458 11.618 11.088 1.00 95.31 95 TYR A N 1
ATOM 761 C CA . TYR A 1 95 ? -6.487 11.595 10.045 1.00 95.31 95 TYR A CA 1
ATOM 762 C C . TYR A 1 95 ? -5.925 11.911 8.649 1.00 95.31 95 TYR A C 1
ATOM 764 O O . TYR A 1 95 ? -6.173 11.177 7.692 1.00 95.31 95 TYR A O 1
ATOM 772 N N . GLU A 1 96 ? -5.098 12.955 8.542 1.00 95.69 96 GLU A N 1
ATOM 773 C CA . GLU A 1 96 ? -4.466 13.354 7.277 1.00 95.69 96 GLU A CA 1
ATOM 774 C C . GLU A 1 96 ? -3.523 12.274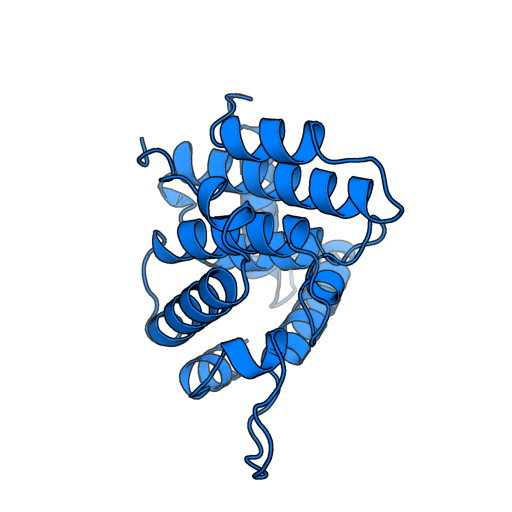 6.729 1.00 95.69 96 GLU A C 1
ATOM 776 O O . GLU A 1 96 ? -3.442 12.074 5.519 1.00 95.69 96 GLU A O 1
ATOM 781 N N . THR A 1 97 ? -2.852 11.517 7.604 1.00 95.81 97 THR A N 1
ATOM 782 C CA . THR A 1 97 ? -1.997 10.394 7.197 1.00 95.81 97 THR A CA 1
ATOM 783 C C . THR A 1 97 ? -2.828 9.255 6.606 1.00 95.81 97 THR A C 1
ATOM 785 O O . THR A 1 97 ? -2.446 8.690 5.579 1.00 95.81 97 THR A O 1
ATOM 788 N N . TYR A 1 98 ? -3.983 8.937 7.201 1.00 96.06 98 TYR A N 1
ATOM 789 C CA . TYR A 1 98 ? -4.888 7.910 6.672 1.00 96.06 98 TYR A CA 1
ATOM 790 C C . TYR A 1 98 ? -5.471 8.317 5.320 1.00 96.06 98 TYR A C 1
ATOM 792 O O . TYR A 1 98 ? -5.476 7.519 4.379 1.00 96.06 98 TYR A O 1
ATOM 800 N N . LEU A 1 99 ? -5.946 9.563 5.219 1.00 97.00 99 LEU A N 1
ATOM 801 C CA . LEU A 1 99 ? -6.552 10.095 4.005 1.00 97.00 99 LEU A CA 1
ATOM 802 C C . LEU A 1 99 ? -5.542 10.131 2.856 1.00 97.00 99 LEU A C 1
ATOM 804 O O . LEU A 1 99 ? -5.821 9.578 1.792 1.00 97.00 99 LEU A O 1
ATOM 808 N N . HIS A 1 100 ? -4.349 10.682 3.098 1.00 96.19 100 HIS A N 1
ATOM 809 C CA . HIS A 1 100 ? -3.255 10.701 2.124 1.00 96.19 100 HIS A CA 1
ATOM 810 C C . HIS A 1 100 ? -2.914 9.290 1.634 1.00 96.19 100 HIS A C 1
ATOM 812 O O . HIS A 1 100 ? -2.852 9.037 0.431 1.00 96.19 100 HIS A O 1
ATOM 818 N N . ALA A 1 101 ? -2.762 8.329 2.547 1.00 96.88 101 ALA A N 1
ATOM 819 C CA . ALA A 1 101 ? -2.436 6.959 2.171 1.00 96.88 101 ALA A CA 1
ATOM 820 C C . ALA A 1 101 ? -3.533 6.272 1.342 1.00 96.88 101 ALA A C 1
ATOM 822 O O . ALA A 1 101 ? -3.219 5.524 0.408 1.00 96.88 101 ALA A O 1
ATOM 823 N N . ALA A 1 102 ? -4.805 6.527 1.660 1.00 97.38 102 ALA A N 1
ATOM 824 C CA . ALA A 1 102 ? -5.939 6.014 0.901 1.00 97.38 102 ALA A CA 1
ATOM 825 C C . ALA A 1 102 ? -6.011 6.631 -0.507 1.00 97.38 102 ALA A C 1
ATOM 827 O O . ALA A 1 102 ? -6.288 5.920 -1.474 1.00 97.38 102 ALA A O 1
ATOM 828 N N . GLU A 1 103 ? -5.715 7.924 -0.648 1.00 96.06 103 GLU A N 1
ATOM 829 C CA . GLU A 1 103 ? -5.669 8.619 -1.941 1.00 96.06 103 GLU A CA 1
ATOM 830 C C . GLU A 1 103 ? -4.475 8.172 -2.798 1.00 96.06 103 GLU A C 1
ATOM 832 O O . GLU A 1 103 ? -4.621 7.927 -3.998 1.00 96.06 103 GLU A O 1
ATOM 837 N N . GLU A 1 104 ? -3.310 7.945 -2.189 1.00 95.25 104 GLU A N 1
ATOM 838 C CA . GLU A 1 104 ? -2.161 7.333 -2.864 1.00 95.25 104 GLU A CA 1
ATOM 839 C C . GLU A 1 104 ? -2.463 5.909 -3.346 1.00 95.25 104 GLU A C 1
ATOM 841 O O . GLU A 1 104 ? -1.970 5.471 -4.396 1.00 95.25 104 GLU A O 1
ATOM 846 N N . LEU A 1 105 ? -3.277 5.171 -2.588 1.00 96.06 105 LEU A N 1
ATOM 847 C CA . LEU A 1 105 ? -3.683 3.824 -2.959 1.00 96.06 105 LEU A CA 1
ATOM 848 C C . LEU A 1 105 ? -4.691 3.829 -4.112 1.00 96.06 105 LEU A C 1
ATOM 850 O O . LEU A 1 105 ? -4.557 3.025 -5.034 1.00 96.06 105 LEU A O 1
ATOM 854 N N . GLU A 1 106 ? -5.639 4.768 -4.101 1.00 96.06 106 GLU A N 1
ATOM 855 C CA . GLU A 1 106 ? -6.559 5.035 -5.212 1.00 96.06 106 GLU A CA 1
ATOM 856 C C . GLU A 1 106 ? -5.791 5.342 -6.502 1.00 96.06 106 GLU A C 1
ATOM 858 O O . GLU A 1 106 ? -5.995 4.674 -7.515 1.00 96.06 106 GLU A O 1
ATOM 863 N N . ALA A 1 107 ? -4.842 6.283 -6.452 1.00 94.19 107 ALA A N 1
ATOM 864 C CA . ALA A 1 107 ? -4.019 6.642 -7.606 1.00 94.19 107 ALA A CA 1
ATOM 865 C C . ALA A 1 107 ? -3.206 5.447 -8.131 1.00 94.19 107 ALA A C 1
ATOM 867 O O . ALA A 1 107 ? -3.053 5.260 -9.339 1.00 94.19 107 ALA A O 1
ATOM 868 N N . THR A 1 108 ? -2.700 4.606 -7.225 1.00 94.25 108 THR A N 1
ATOM 869 C CA . THR A 1 108 ? -1.985 3.378 -7.594 1.00 94.25 108 THR A CA 1
ATOM 870 C C . THR A 1 108 ? -2.910 2.375 -8.278 1.00 94.25 108 THR A C 1
ATOM 872 O O . THR A 1 108 ? -2.543 1.809 -9.306 1.00 94.25 108 THR A O 1
ATOM 875 N N . PHE A 1 109 ? -4.113 2.163 -7.741 1.00 95.25 109 PHE A N 1
ATOM 876 C CA . PHE A 1 109 ? -5.081 1.239 -8.324 1.00 95.25 109 PHE A CA 1
ATOM 877 C C . PHE A 1 109 ? -5.559 1.705 -9.701 1.00 95.25 109 PHE A C 1
ATOM 879 O O . PHE A 1 109 ? -5.648 0.885 -10.612 1.00 95.25 109 PHE A O 1
ATOM 886 N N . ALA A 1 110 ? -5.812 3.006 -9.872 1.00 94.88 110 ALA A N 1
ATOM 887 C CA . ALA A 1 110 ? -6.230 3.582 -11.147 1.00 94.88 110 ALA A CA 1
ATOM 888 C C . ALA A 1 110 ? -5.224 3.282 -12.269 1.00 94.88 110 ALA A C 1
ATOM 890 O O . ALA A 1 110 ? -5.623 2.827 -13.339 1.00 94.88 110 ALA A O 1
ATOM 891 N N . VAL A 1 111 ? -3.918 3.429 -12.006 1.00 94.06 11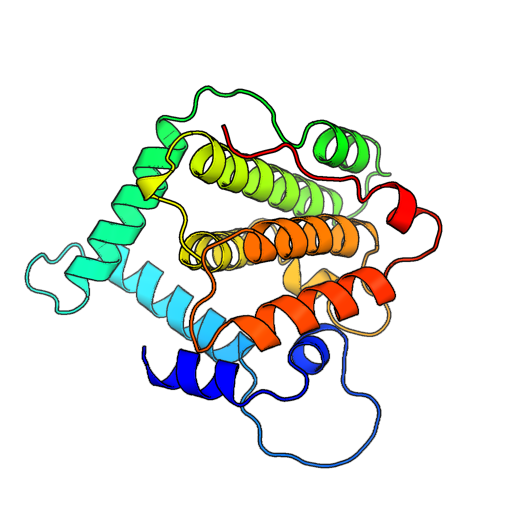1 VAL A N 1
ATOM 892 C CA . VAL A 1 111 ? -2.880 3.067 -12.986 1.00 94.06 111 VAL A CA 1
ATOM 893 C C . VAL A 1 111 ? -2.928 1.581 -13.330 1.00 94.06 111 VAL A C 1
ATOM 895 O O . VAL A 1 111 ? -2.956 1.218 -14.500 1.00 94.06 111 VAL A O 1
ATOM 898 N N . LEU A 1 112 ? -2.987 0.709 -12.321 1.00 94.12 112 LEU A N 1
ATOM 899 C CA . LEU A 1 112 ? -3.003 -0.744 -12.528 1.00 94.12 112 LEU A CA 1
ATOM 900 C C . LEU A 1 112 ? -4.257 -1.231 -13.277 1.00 94.12 112 LEU A C 1
ATOM 902 O O . LEU A 1 112 ? -4.208 -2.243 -13.988 1.00 94.12 112 LEU A O 1
ATOM 906 N N . ALA A 1 113 ? -5.378 -0.528 -13.110 1.00 94.00 113 ALA A N 1
ATOM 907 C CA . ALA A 1 113 ? -6.632 -0.812 -13.792 1.00 94.00 113 ALA A CA 1
ATOM 908 C C . ALA A 1 113 ? -6.622 -0.347 -15.257 1.00 94.00 113 ALA A C 1
ATOM 910 O O . ALA A 1 113 ? -7.111 -1.081 -16.116 1.00 94.00 113 ALA A O 1
ATOM 911 N N . GLU A 1 114 ? -6.059 0.830 -15.540 1.00 94.19 114 GLU A N 1
ATOM 912 C CA . GLU A 1 114 ? -6.115 1.473 -16.862 1.00 94.19 114 GLU A CA 1
ATOM 913 C C . GLU A 1 114 ? -4.936 1.122 -17.779 1.00 94.19 114 GLU A C 1
ATOM 915 O O . GLU A 1 114 ? -5.097 1.149 -18.998 1.00 94.19 114 GLU A O 1
ATOM 920 N N . PHE A 1 115 ? -3.787 0.736 -17.214 1.00 93.06 115 PHE A N 1
ATOM 921 C CA . PHE A 1 115 ? -2.557 0.418 -17.949 1.00 93.06 115 PHE A CA 1
ATOM 922 C C . PHE A 1 115 ? -2.078 -1.006 -17.612 1.00 93.06 115 PHE A C 1
ATOM 924 O O . PHE A 1 115 ? -1.259 -1.200 -16.704 1.00 93.06 115 PHE A O 1
ATOM 931 N N . PRO A 1 116 ? -2.598 -2.047 -18.296 1.00 91.31 116 PRO A N 1
ATOM 932 C CA . PRO A 1 116 ? -2.224 -3.439 -18.045 1.00 91.31 116 PRO A CA 1
ATOM 933 C C . PRO A 1 116 ? -0.720 -3.724 -18.142 1.00 91.31 116 PRO A C 1
ATOM 935 O O . PRO A 1 116 ? -0.207 -4.576 -17.417 1.00 91.31 116 PRO A O 1
ATOM 938 N N . GLU A 1 117 ? -0.016 -3.013 -19.018 1.00 89.69 117 GLU A N 1
ATOM 939 C CA . GLU A 1 117 ? 1.430 -3.080 -19.225 1.00 89.69 117 GLU A CA 1
ATOM 940 C C . GLU A 1 117 ? 2.243 -2.606 -18.013 1.00 89.69 117 GLU A C 1
ATOM 942 O O . GLU A 1 117 ? 3.363 -3.074 -17.812 1.00 89.69 117 GLU A O 1
ATOM 947 N N . SER A 1 118 ? 1.661 -1.742 -17.178 1.00 88.00 118 SER A N 1
ATOM 948 C CA . SER A 1 118 ? 2.300 -1.181 -15.983 1.00 88.00 118 SER A CA 1
ATOM 949 C C . SER A 1 118 ? 2.070 -2.051 -14.738 1.00 88.00 118 SER A C 1
ATOM 951 O O . SER A 1 118 ? 2.532 -1.719 -13.650 1.00 88.00 118 SER A O 1
ATOM 953 N N . ARG A 1 119 ? 1.385 -3.203 -14.857 1.00 91.56 119 ARG A N 1
ATOM 954 C CA . ARG A 1 119 ? 1.093 -4.111 -13.730 1.00 91.56 119 ARG A CA 1
ATOM 955 C C . ARG A 1 119 ? 2.354 -4.788 -13.189 1.00 91.56 119 ARG A C 1
ATOM 957 O O . ARG A 1 119 ? 2.675 -5.926 -13.531 1.00 91.56 119 ARG A O 1
ATOM 964 N N . ASP A 1 120 ? 3.021 -4.103 -12.268 1.00 88.19 120 ASP A N 1
ATOM 965 C CA . ASP A 1 120 ? 4.239 -4.572 -11.616 1.00 88.19 120 ASP A CA 1
ATOM 966 C C . ASP A 1 120 ? 4.265 -4.244 -10.112 1.00 88.19 120 ASP A C 1
ATOM 968 O O . ASP A 1 120 ? 3.759 -3.218 -9.655 1.00 88.19 120 ASP A O 1
ATOM 972 N N . ILE A 1 121 ? 4.900 -5.121 -9.330 1.00 86.50 121 ILE A N 1
ATOM 973 C CA . ILE A 1 121 ? 5.083 -4.988 -7.880 1.00 86.50 121 ILE A CA 1
ATOM 974 C C . ILE A 1 121 ? 5.850 -3.721 -7.467 1.00 86.50 121 ILE A C 1
ATOM 976 O O . ILE A 1 121 ? 5.707 -3.273 -6.329 1.00 86.50 121 ILE A O 1
ATOM 980 N N . PHE A 1 122 ? 6.597 -3.088 -8.380 1.00 83.94 122 PHE A N 1
ATOM 981 C CA . PHE A 1 122 ? 7.217 -1.779 -8.151 1.00 83.94 122 PHE A CA 1
ATOM 982 C C . PHE A 1 122 ? 6.209 -0.680 -7.787 1.00 83.94 122 PHE A C 1
ATOM 984 O O . PHE A 1 122 ? 6.567 0.231 -7.041 1.00 83.94 122 PHE A O 1
ATOM 991 N N . HIS A 1 123 ? 4.942 -0.784 -8.206 1.00 87.38 123 HIS A N 1
ATOM 992 C CA . HIS A 1 123 ? 3.885 0.118 -7.733 1.00 87.38 123 HIS A CA 1
ATOM 993 C C . HIS A 1 123 ? 3.679 0.035 -6.220 1.00 87.38 123 HIS A C 1
ATOM 995 O O . HIS A 1 123 ? 3.422 1.053 -5.581 1.00 87.38 123 HIS A O 1
ATOM 1001 N N . GLY A 1 124 ? 3.846 -1.153 -5.632 1.00 87.69 124 GLY A N 1
ATOM 1002 C CA . GLY A 1 124 ? 3.732 -1.320 -4.190 1.00 87.69 124 GLY A CA 1
ATOM 1003 C C . GLY A 1 124 ? 4.867 -0.630 -3.435 1.00 87.69 124 GLY A C 1
ATOM 1004 O O . GLY A 1 124 ? 4.638 0.019 -2.420 1.00 87.69 124 GLY A O 1
ATOM 1005 N N . PHE A 1 125 ? 6.081 -0.689 -3.979 1.00 82.56 125 PHE A N 1
ATOM 1006 C CA . PHE A 1 125 ? 7.220 0.056 -3.453 1.00 82.56 125 PHE A CA 1
ATOM 1007 C C . PHE A 1 125 ? 7.005 1.572 -3.562 1.00 82.56 125 PHE A C 1
ATOM 1009 O O . PHE A 1 125 ? 7.179 2.297 -2.584 1.00 82.56 125 PHE A O 1
ATOM 1016 N N . LEU A 1 126 ? 6.560 2.060 -4.721 1.00 84.06 126 LEU A N 1
ATOM 1017 C CA . LEU A 1 126 ? 6.243 3.478 -4.884 1.00 84.06 126 LEU A CA 1
ATOM 1018 C C . LEU A 1 126 ? 5.199 3.945 -3.857 1.00 84.06 126 LEU A C 1
ATOM 1020 O O . LEU A 1 126 ? 5.385 4.987 -3.236 1.00 84.06 126 LEU A O 1
ATOM 1024 N N . TRP A 1 127 ? 4.157 3.145 -3.616 1.00 90.69 127 TRP A N 1
ATOM 1025 C CA . TRP A 1 127 ? 3.148 3.450 -2.604 1.00 90.69 127 TRP A CA 1
ATOM 1026 C C . TRP A 1 127 ? 3.739 3.536 -1.189 1.00 90.69 127 TRP A C 1
ATOM 1028 O O . TRP A 1 127 ? 3.577 4.572 -0.551 1.00 90.69 127 TRP A O 1
ATOM 1038 N N . ILE A 1 128 ? 4.501 2.528 -0.728 1.00 87.06 128 ILE A N 1
ATOM 1039 C CA . ILE A 1 128 ? 5.157 2.560 0.600 1.00 87.06 128 ILE A CA 1
ATOM 1040 C C . ILE A 1 128 ? 6.034 3.818 0.733 1.00 87.06 128 ILE A C 1
ATOM 1042 O O . ILE A 1 128 ? 6.034 4.491 1.759 1.00 87.06 128 ILE A O 1
ATOM 1046 N N . SER A 1 129 ? 6.757 4.179 -0.329 1.00 82.38 129 SER A N 1
ATOM 1047 C CA . SER A 1 129 ? 7.588 5.384 -0.356 1.00 82.38 129 SER A CA 1
ATOM 1048 C C . SER A 1 129 ? 6.786 6.684 -0.206 1.00 82.38 129 SER A C 1
ATOM 1050 O O . SER A 1 129 ? 7.288 7.639 0.396 1.00 82.38 129 SER A O 1
ATOM 1052 N N . ASN A 1 130 ? 5.578 6.745 -0.762 1.00 86.00 130 ASN A N 1
ATOM 1053 C CA . ASN A 1 130 ? 4.732 7.936 -0.726 1.00 86.00 130 ASN A CA 1
ATOM 1054 C C . ASN A 1 130 ? 3.982 8.090 0.602 1.00 86.00 130 ASN A C 1
ATOM 1056 O O . ASN A 1 130 ? 3.657 9.214 0.970 1.00 86.00 130 ASN A O 1
ATOM 1060 N N . VAL A 1 131 ? 3.723 6.997 1.327 1.00 89.25 131 VAL A N 1
ATOM 1061 C CA . VAL A 1 131 ? 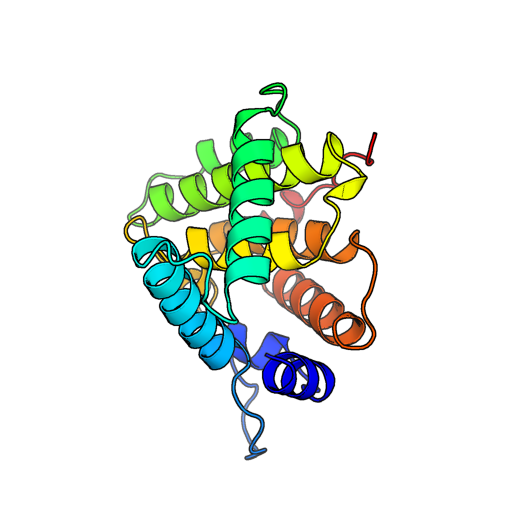3.000 7.020 2.617 1.00 89.25 131 VAL A CA 1
ATOM 1062 C C . VAL A 1 131 ? 3.914 7.068 3.847 1.00 89.25 131 VAL A C 1
ATOM 1064 O O . VAL A 1 131 ? 3.417 7.107 4.968 1.00 89.25 131 VAL A O 1
ATOM 1067 N N . SER A 1 132 ? 5.233 7.078 3.632 1.00 84.44 132 SER A N 1
ATOM 1068 C CA . SER A 1 132 ? 6.274 7.371 4.630 1.00 84.44 132 SER A CA 1
ATOM 1069 C C . SER A 1 132 ? 7.016 8.659 4.246 1.00 84.44 132 SER A C 1
ATOM 1071 O O . SER A 1 132 ? 8.241 8.679 4.068 1.00 84.44 132 SER A O 1
ATOM 1073 N N . ASP A 1 133 ? 6.257 9.729 4.004 1.00 77.62 133 ASP A N 1
ATOM 1074 C CA . ASP A 1 133 ? 6.767 11.034 3.586 1.00 77.62 133 ASP A CA 1
ATOM 1075 C C . ASP A 1 133 ? 6.465 12.135 4.623 1.00 77.62 133 ASP A C 1
ATOM 1077 O O . ASP A 1 133 ? 6.134 11.877 5.776 1.00 77.62 133 ASP A O 1
ATOM 1081 N N . HIS A 1 134 ? 6.660 13.394 4.237 1.00 72.31 134 HIS A N 1
ATOM 1082 C CA . HIS A 1 134 ? 6.450 14.555 5.103 1.00 72.31 134 HIS A CA 1
ATOM 1083 C C . HIS A 1 134 ? 4.987 14.768 5.546 1.00 72.31 134 HIS A C 1
ATOM 1085 O O . HIS A 1 134 ? 4.758 15.563 6.454 1.00 72.31 134 HIS A O 1
ATOM 1091 N N . ARG A 1 135 ? 4.008 14.091 4.929 1.00 74.94 135 ARG A N 1
ATOM 1092 C CA . ARG A 1 135 ? 2.577 14.137 5.288 1.00 74.94 135 ARG A CA 1
ATOM 1093 C C . ARG A 1 135 ? 2.193 13.115 6.360 1.00 74.94 135 ARG A C 1
ATOM 1095 O O . ARG A 1 135 ? 1.042 13.070 6.789 1.00 74.94 135 ARG A O 1
ATOM 1102 N N . GLY A 1 136 ? 3.155 12.313 6.804 1.00 79.12 136 GLY A N 1
ATOM 1103 C CA . GLY A 1 136 ? 2.983 11.316 7.847 1.00 79.12 136 GLY A CA 1
ATOM 1104 C C . GLY A 1 136 ? 3.581 9.977 7.449 1.00 79.12 136 GLY A C 1
ATOM 1105 O O . GLY A 1 136 ? 3.903 9.736 6.284 1.00 79.12 136 GLY A O 1
ATOM 1106 N N . ASP A 1 137 ? 3.730 9.113 8.447 1.00 87.94 137 ASP A N 1
ATOM 1107 C CA . ASP A 1 137 ? 4.276 7.774 8.273 1.00 87.94 137 ASP A CA 1
ATOM 1108 C C . ASP A 1 137 ? 3.218 6.727 8.619 1.00 87.94 137 ASP A C 1
ATOM 1110 O O . ASP A 1 137 ? 3.101 6.286 9.762 1.00 87.94 137 ASP A O 1
ATOM 1114 N N . LEU A 1 138 ? 2.429 6.331 7.615 1.00 91.44 138 LEU A N 1
ATOM 1115 C CA . LEU A 1 138 ? 1.404 5.293 7.768 1.00 91.44 138 LEU A CA 1
ATOM 1116 C C . LEU A 1 138 ? 2.018 3.983 8.278 1.00 91.44 138 LEU A C 1
ATOM 1118 O O . LEU A 1 138 ? 1.394 3.261 9.052 1.00 91.44 138 LEU A O 1
ATOM 1122 N N . ILE A 1 139 ? 3.244 3.676 7.847 1.00 88.75 139 ILE A N 1
ATOM 1123 C CA . ILE A 1 139 ? 3.932 2.446 8.229 1.00 88.75 139 ILE A CA 1
ATOM 1124 C C . ILE A 1 139 ? 4.225 2.442 9.730 1.00 88.75 139 ILE A C 1
ATOM 1126 O O . ILE A 1 139 ? 4.042 1.415 10.378 1.00 88.75 139 ILE A O 1
ATOM 1130 N N . ALA A 1 140 ? 4.605 3.583 10.306 1.00 87.38 140 ALA A N 1
ATOM 1131 C CA . ALA A 1 140 ? 4.783 3.696 11.750 1.00 87.38 140 ALA A CA 1
ATOM 1132 C C . ALA A 1 140 ? 3.465 3.469 12.517 1.00 87.38 140 ALA A C 1
ATOM 1134 O O . ALA A 1 140 ? 3.476 2.872 13.591 1.00 87.38 140 ALA A O 1
ATOM 1135 N N . LEU A 1 141 ? 2.321 3.880 11.955 1.00 90.62 141 LEU A N 1
ATOM 1136 C CA . LEU A 1 141 ? 1.001 3.739 12.589 1.00 90.62 141 LEU A CA 1
ATOM 1137 C C . LEU A 1 141 ? 0.462 2.304 12.599 1.00 90.62 141 LEU A C 1
ATOM 1139 O O . LEU A 1 141 ? -0.426 1.995 13.392 1.00 90.62 141 LEU A O 1
ATOM 1143 N N . ILE A 1 142 ? 0.982 1.426 11.740 1.00 89.88 142 ILE A N 1
ATOM 1144 C CA . ILE A 1 142 ? 0.634 -0.005 11.733 1.00 89.88 142 ILE A CA 1
ATOM 1145 C C . ILE A 1 142 ? 1.644 -0.864 12.503 1.00 89.88 142 ILE A C 1
ATOM 1147 O O . ILE A 1 142 ? 1.466 -2.079 12.593 1.00 89.88 142 ILE A O 1
ATOM 1151 N N . GLN A 1 143 ? 2.709 -0.254 13.033 1.00 83.44 143 GLN A N 1
ATOM 1152 C CA . GLN A 1 143 ? 3.742 -0.957 13.781 1.00 83.44 143 GLN A CA 1
ATOM 1153 C C . GLN A 1 143 ? 3.392 -1.095 15.268 1.00 83.44 143 GLN A C 1
ATOM 1155 O O . GLN A 1 143 ? 2.979 -0.148 15.934 1.00 83.44 143 GLN A O 1
ATOM 1160 N N . GLY A 1 144 ? 3.643 -2.283 15.822 1.00 71.19 144 GLY A N 1
ATOM 1161 C CA . GLY A 1 144 ? 3.521 -2.555 17.258 1.00 71.19 144 GLY A CA 1
ATOM 1162 C C . GLY A 1 144 ? 2.104 -2.881 17.752 1.00 71.19 144 GLY A C 1
ATOM 1163 O O . GLY A 1 144 ? 1.196 -3.177 16.985 1.00 71.19 144 GLY A O 1
ATOM 1164 N N . HIS A 1 145 ? 1.933 -2.880 19.080 1.00 68.31 145 HIS A N 1
ATOM 1165 C CA . HIS A 1 145 ? 0.731 -3.406 19.749 1.00 68.31 145 HIS A CA 1
ATOM 1166 C C . HIS A 1 145 ? -0.503 -2.492 19.690 1.00 68.31 145 HIS A C 1
ATOM 1168 O O . HIS A 1 145 ? -1.612 -2.982 19.878 1.00 68.31 145 HIS A O 1
ATOM 1174 N N . ASN A 1 146 ? -0.321 -1.196 19.424 1.00 80.44 146 ASN A N 1
ATOM 1175 C CA . ASN A 1 146 ? -1.398 -0.203 19.354 1.00 80.44 146 ASN A CA 1
ATOM 1176 C C . ASN A 1 146 ? -1.568 0.313 17.918 1.00 80.44 146 ASN A C 1
ATOM 1178 O O . ASN A 1 146 ? -1.666 1.518 17.697 1.00 80.44 146 ASN A O 1
ATOM 1182 N N . ALA A 1 147 ? -1.527 -0.596 16.942 1.00 88.56 147 ALA A N 1
ATOM 1183 C CA . ALA A 1 147 ? -1.686 -0.241 15.539 1.00 88.56 147 ALA A CA 1
ATOM 1184 C C . ALA A 1 147 ? -3.044 0.445 15.296 1.00 88.56 147 ALA A C 1
ATOM 1186 O O . ALA A 1 147 ? -4.086 -0.046 15.746 1.00 88.56 147 ALA A O 1
ATOM 1187 N N . SER A 1 148 ? -3.030 1.564 14.566 1.00 94.56 148 SER A N 1
ATOM 1188 C CA . SER A 1 148 ? -4.257 2.241 14.137 1.00 94.56 148 SER A CA 1
ATOM 1189 C C . SER A 1 148 ? -5.060 1.314 13.233 1.00 94.56 148 SER A C 1
ATOM 1191 O O . SER A 1 148 ? -4.546 0.762 12.256 1.00 94.56 148 SER A O 1
ATOM 1193 N N . GLN A 1 149 ? -6.344 1.177 13.546 1.00 95.44 149 GLN A N 1
ATOM 1194 C CA . GLN A 1 149 ? -7.248 0.327 12.787 1.00 95.44 149 GLN A CA 1
ATOM 1195 C C . GLN A 1 149 ? -7.524 0.906 11.398 1.00 95.44 149 GLN A C 1
ATOM 1197 O O . GLN A 1 149 ? -7.545 0.173 10.413 1.00 95.44 149 GLN A O 1
ATOM 1202 N N . GLU A 1 150 ? -7.621 2.227 11.272 1.00 96.62 150 GLU A N 1
ATOM 1203 C CA . GLU A 1 150 ? -7.793 2.905 9.990 1.00 96.62 150 GLU A CA 1
ATOM 1204 C C . GLU A 1 150 ? -6.552 2.765 9.107 1.00 96.62 150 GLU A C 1
ATOM 1206 O O . GLU A 1 150 ? -6.671 2.452 7.918 1.00 96.62 150 GLU A O 1
ATOM 1211 N N . ALA A 1 151 ? -5.355 2.896 9.688 1.00 95.69 151 ALA A N 1
ATOM 1212 C CA . ALA A 1 151 ? -4.110 2.627 8.976 1.00 95.69 151 ALA A CA 1
ATOM 1213 C C . ALA A 1 151 ? -4.020 1.159 8.527 1.00 95.69 151 ALA A C 1
ATOM 1215 O O . ALA A 1 151 ? -3.653 0.883 7.380 1.00 95.69 151 ALA A O 1
ATOM 1216 N N . LEU A 1 152 ? -4.412 0.214 9.391 1.00 95.69 152 LEU A N 1
ATOM 1217 C CA . LEU A 1 152 ? -4.468 -1.212 9.064 1.00 95.69 152 LEU A CA 1
ATOM 1218 C C . LEU A 1 152 ? -5.469 -1.513 7.946 1.00 95.69 152 LEU A C 1
ATOM 1220 O O . LEU A 1 152 ? -5.177 -2.352 7.093 1.00 95.69 152 LEU A O 1
ATOM 1224 N N . VAL A 1 153 ? -6.618 -0.831 7.895 1.00 97.25 153 VAL A N 1
ATOM 1225 C CA . VAL A 1 153 ? -7.580 -0.980 6.793 1.00 97.25 153 VAL A CA 1
ATOM 1226 C C . VAL A 1 153 ? -6.921 -0.566 5.482 1.00 97.25 153 VAL A C 1
ATOM 1228 O O . VAL A 1 153 ? -6.894 -1.366 4.543 1.00 97.25 153 VAL A O 1
ATOM 1231 N N . VAL A 1 154 ? -6.330 0.631 5.414 1.00 97.31 154 VAL A N 1
ATOM 1232 C CA . VAL A 1 154 ? -5.642 1.111 4.201 1.00 97.31 154 VAL A CA 1
ATOM 1233 C C . VAL A 1 154 ? -4.524 0.143 3.791 1.00 97.31 154 VAL A C 1
ATOM 1235 O O . VAL A 1 154 ? -4.439 -0.263 2.628 1.00 97.31 154 VAL A O 1
ATOM 1238 N N . TYR A 1 155 ? -3.713 -0.306 4.749 1.00 95.56 155 TYR A N 1
ATOM 1239 C CA . TYR A 1 155 ? -2.636 -1.263 4.506 1.00 95.56 155 TYR A CA 1
ATOM 1240 C C . TYR A 1 155 ? -3.145 -2.637 4.033 1.00 95.56 155 TYR A C 1
ATOM 1242 O O . TYR A 1 155 ? -2.539 -3.285 3.175 1.00 95.56 155 TYR A O 1
ATOM 1250 N N . THR A 1 156 ? -4.300 -3.078 4.525 1.00 95.50 156 THR A N 1
ATOM 1251 C CA . THR A 1 156 ? -4.933 -4.327 4.088 1.00 95.50 156 THR A CA 1
ATOM 1252 C C . THR A 1 156 ? -5.411 -4.226 2.640 1.00 95.50 156 THR A C 1
ATOM 1254 O O . THR A 1 156 ? -5.204 -5.162 1.863 1.00 95.50 156 THR A O 1
ATOM 1257 N N . TYR A 1 157 ? -5.982 -3.088 2.226 1.00 96.56 157 TYR A N 1
ATOM 1258 C CA . TYR A 1 157 ? -6.288 -2.844 0.811 1.00 96.56 157 TYR A CA 1
ATOM 1259 C C . TYR A 1 157 ? -5.020 -2.890 -0.046 1.00 96.56 157 TYR A C 1
ATOM 1261 O O . TYR A 1 157 ? -5.021 -3.548 -1.089 1.00 96.56 157 TYR A O 1
ATOM 1269 N N . PHE A 1 158 ? -3.925 -2.276 0.412 1.00 95.25 158 PHE A N 1
ATOM 1270 C CA . PHE A 1 158 ? -2.625 -2.369 -0.254 1.00 95.25 158 PHE A CA 1
ATOM 1271 C C . PHE A 1 158 ? -2.190 -3.826 -0.446 1.00 95.25 158 PHE A C 1
ATOM 1273 O O . PHE A 1 158 ? -1.877 -4.225 -1.571 1.00 95.25 158 PHE A O 1
ATOM 1280 N N . CYS A 1 159 ? -2.273 -4.647 0.603 1.00 93.38 159 CYS A N 1
ATOM 1281 C CA . CYS A 1 159 ? -1.947 -6.071 0.540 1.00 93.38 159 CYS A CA 1
ATOM 1282 C C . CYS A 1 159 ? -2.805 -6.828 -0.491 1.00 93.38 159 CYS A C 1
ATOM 1284 O O . CYS A 1 159 ? -2.287 -7.643 -1.258 1.00 93.38 159 CYS A O 1
ATOM 1286 N N . LYS A 1 160 ? -4.113 -6.539 -0.561 1.00 93.50 160 LYS A N 1
ATOM 1287 C CA . LYS A 1 160 ? -5.015 -7.136 -1.564 1.00 93.50 160 LYS A CA 1
ATOM 1288 C C . LYS A 1 160 ? -4.643 -6.725 -2.991 1.00 93.50 160 LYS A C 1
ATOM 1290 O O . LYS A 1 160 ? -4.750 -7.547 -3.899 1.00 93.50 160 LYS A O 1
ATOM 1295 N N . ILE A 1 161 ? -4.195 -5.485 -3.198 1.00 94.19 161 ILE A N 1
ATOM 1296 C CA . ILE A 1 161 ? -3.776 -4.981 -4.514 1.00 94.19 161 ILE A CA 1
ATOM 1297 C C . ILE A 1 161 ? -2.506 -5.694 -4.974 1.00 94.19 161 ILE A C 1
ATOM 1299 O O . ILE A 1 161 ? -2.490 -6.266 -6.064 1.00 94.19 161 ILE A O 1
ATOM 1303 N N . ILE A 1 162 ? -1.464 -5.733 -4.137 1.00 91.62 162 ILE A N 1
ATOM 1304 C CA . ILE A 1 162 ? -0.193 -6.374 -4.508 1.00 91.62 162 ILE A CA 1
ATOM 1305 C C . ILE A 1 162 ? -0.342 -7.888 -4.722 1.00 91.62 162 ILE A C 1
ATOM 1307 O O . ILE A 1 162 ? 0.375 -8.456 -5.543 1.00 91.62 162 ILE A O 1
ATOM 1311 N N . GLN A 1 163 ? -1.307 -8.543 -4.061 1.00 91.12 163 GLN A N 1
ATOM 1312 C CA . GLN A 1 163 ? -1.616 -9.963 -4.277 1.00 91.12 163 GLN A CA 1
ATOM 1313 C C . GLN A 1 163 ? -2.171 -10.252 -5.679 1.00 91.12 163 GLN A C 1
ATOM 1315 O O . GLN A 1 163 ? -2.050 -11.375 -6.164 1.00 91.12 163 GLN A O 1
ATOM 1320 N N . ARG A 1 164 ? -2.762 -9.256 -6.347 1.00 91.12 164 ARG A N 1
ATOM 1321 C CA . ARG A 1 164 ? -3.311 -9.392 -7.705 1.00 91.12 164 ARG A CA 1
ATOM 1322 C C . ARG A 1 164 ? -2.288 -9.127 -8.810 1.00 91.12 164 ARG A C 1
ATOM 1324 O O . ARG A 1 164 ? -2.623 -9.281 -9.985 1.00 91.12 164 ARG A O 1
ATOM 1331 N N . LEU A 1 165 ? -1.076 -8.704 -8.456 1.00 91.06 165 LEU A N 1
ATOM 1332 C CA . LEU A 1 165 ? -0.005 -8.445 -9.413 1.00 91.06 165 LEU A CA 1
ATOM 1333 C C . LEU A 1 165 ? 0.712 -9.746 -9.805 1.00 91.06 165 LEU A C 1
ATOM 1335 O O . LEU A 1 165 ? 0.724 -10.701 -9.021 1.00 91.06 165 LEU A O 1
ATOM 1339 N N . PRO A 1 166 ? 1.343 -9.798 -10.994 1.00 87.88 166 PRO A N 1
ATOM 1340 C CA . PRO A 1 166 ? 2.124 -10.955 -11.414 1.00 87.88 166 PRO A CA 1
ATOM 1341 C C . PRO A 1 166 ? 3.150 -11.356 -10.351 1.00 87.88 166 PRO A C 1
ATOM 1343 O O . PRO A 1 166 ? 4.026 -10.576 -9.965 1.00 87.88 166 PRO A O 1
ATOM 1346 N N . THR A 1 167 ? 3.037 -12.592 -9.865 1.00 83.81 167 THR A N 1
ATOM 1347 C CA . THR A 1 167 ? 3.922 -13.109 -8.824 1.00 83.81 167 THR A CA 1
ATOM 1348 C C . THR A 1 167 ? 5.350 -13.220 -9.351 1.00 83.81 167 THR A C 1
ATOM 1350 O O . THR A 1 167 ? 5.595 -13.706 -10.456 1.00 83.81 167 THR A O 1
ATOM 1353 N N . ARG A 1 168 ? 6.318 -12.776 -8.548 1.00 84.94 168 ARG A N 1
ATOM 1354 C CA . ARG A 1 168 ? 7.747 -12.963 -8.809 1.00 84.94 168 ARG A CA 1
ATOM 1355 C C . ARG A 1 168 ? 8.261 -14.071 -7.891 1.00 84.94 168 ARG A C 1
ATOM 1357 O O . ARG A 1 168 ? 7.739 -14.253 -6.794 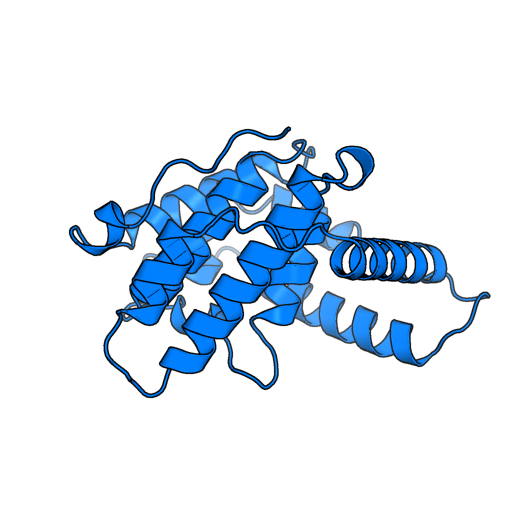1.00 84.94 168 ARG A O 1
ATOM 1364 N N . TRP A 1 169 ? 9.324 -14.765 -8.302 1.00 83.00 169 TRP A N 1
ATOM 1365 C CA . TRP A 1 169 ? 9.922 -15.873 -7.534 1.00 83.00 169 TRP A CA 1
ATOM 1366 C C . TRP A 1 169 ? 10.263 -15.509 -6.077 1.00 83.00 169 TRP A C 1
ATOM 1368 O O . TRP A 1 169 ? 10.292 -16.378 -5.215 1.00 83.00 169 TRP A O 1
ATOM 1378 N N . TRP A 1 170 ? 10.509 -14.225 -5.801 1.00 81.31 170 TRP A N 1
ATOM 1379 C CA . TRP A 1 170 ? 10.844 -13.713 -4.475 1.00 81.31 170 TRP A CA 1
ATOM 1380 C C . TRP A 1 170 ? 9.648 -13.164 -3.683 1.00 81.31 170 TRP A C 1
ATOM 1382 O O . TRP A 1 170 ? 9.780 -12.973 -2.478 1.00 81.31 170 TRP A O 1
ATOM 1392 N N . SER A 1 171 ? 8.506 -12.869 -4.318 1.00 83.12 171 SER A N 1
ATOM 1393 C CA . SER A 1 171 ? 7.441 -12.061 -3.701 1.00 83.12 171 SER A CA 1
ATOM 1394 C C . SER A 1 171 ? 6.270 -12.864 -3.141 1.00 83.12 171 SER A C 1
ATOM 1396 O O . SER A 1 171 ? 5.529 -12.340 -2.317 1.00 83.12 171 SER A O 1
ATOM 1398 N N . GLU A 1 172 ? 6.095 -14.126 -3.539 1.00 83.94 172 GLU A N 1
ATOM 1399 C CA . GLU A 1 172 ? 4.889 -14.900 -3.208 1.00 83.94 172 GLU A CA 1
ATOM 1400 C C . GLU A 1 172 ? 4.648 -15.033 -1.695 1.00 83.94 172 GLU A C 1
ATOM 1402 O O . GLU A 1 172 ? 3.569 -14.700 -1.197 1.00 83.94 172 GLU A O 1
ATOM 1407 N N . LYS A 1 173 ? 5.662 -15.499 -0.953 1.00 82.00 173 LYS A N 1
ATOM 1408 C CA . LYS A 1 173 ? 5.579 -15.657 0.508 1.00 82.00 173 LYS A CA 1
ATOM 1409 C C . LYS A 1 173 ? 5.440 -14.313 1.213 1.00 82.00 173 LYS A C 1
ATOM 1411 O O . LYS A 1 173 ? 4.660 -14.200 2.153 1.00 82.00 173 LYS A O 1
ATOM 1416 N N . TRP A 1 174 ? 6.166 -13.308 0.725 1.00 82.50 174 TRP A N 1
ATOM 1417 C CA . TRP A 1 174 ? 6.145 -11.955 1.268 1.00 82.50 174 TRP A CA 1
ATOM 1418 C C . TRP A 1 174 ? 4.739 -11.361 1.204 1.00 82.50 174 TRP A C 1
ATOM 1420 O O . TRP A 1 174 ? 4.156 -11.063 2.241 1.00 82.50 174 TRP A O 1
ATOM 1430 N N . VAL A 1 175 ? 4.141 -11.307 0.012 1.00 85.38 175 VAL A N 1
ATOM 1431 C CA . VAL A 1 175 ? 2.793 -10.755 -0.181 1.00 85.38 175 VAL A CA 1
ATOM 1432 C C . VAL A 1 175 ? 1.750 -11.493 0.661 1.00 85.38 175 VAL A C 1
ATOM 1434 O O . VAL A 1 175 ? 0.885 -10.862 1.269 1.00 85.38 175 VAL A O 1
ATOM 1437 N N . ARG A 1 176 ? 1.831 -12.829 0.719 1.00 84.25 176 ARG A N 1
ATOM 1438 C CA . ARG A 1 176 ? 0.894 -13.637 1.506 1.00 84.25 176 ARG A CA 1
ATOM 1439 C C . ARG A 1 176 ? 0.979 -13.308 2.996 1.00 84.25 176 ARG A C 1
ATOM 1441 O O . ARG A 1 176 ? -0.049 -13.017 3.597 1.00 84.25 176 ARG A O 1
ATOM 1448 N N . GLY A 1 177 ? 2.186 -13.311 3.562 1.00 82.31 177 GLY A N 1
ATOM 1449 C CA . GLY A 1 177 ? 2.375 -13.049 4.987 1.00 82.31 177 GLY A CA 1
ATOM 1450 C C . GLY A 1 177 ? 1.953 -11.635 5.388 1.00 82.31 177 GLY A C 1
ATOM 1451 O O . GLY A 1 177 ? 1.282 -11.477 6.404 1.00 82.31 177 GLY A O 1
ATOM 1452 N N . LEU A 1 178 ? 2.242 -10.623 4.558 1.00 83.69 178 LEU A N 1
ATOM 1453 C CA . LEU A 1 178 ? 1.789 -9.249 4.808 1.00 83.69 178 LEU A CA 1
ATOM 1454 C C . LEU A 1 178 ? 0.265 -9.146 4.901 1.00 83.69 178 LEU A C 1
ATOM 1456 O O . LEU A 1 178 ? -0.256 -8.551 5.842 1.00 83.69 178 LEU A O 1
ATOM 1460 N N . LYS A 1 179 ? -0.451 -9.764 3.956 1.00 86.88 179 LYS A N 1
ATOM 1461 C CA . LYS A 1 179 ? -1.916 -9.745 3.935 1.00 86.88 179 LYS A CA 1
ATOM 1462 C C . LYS A 1 179 ? -2.515 -10.448 5.151 1.00 86.88 179 LYS A C 1
ATOM 1464 O O . LYS A 1 179 ? -3.419 -9.903 5.780 1.00 86.88 179 LYS A O 1
ATOM 1469 N N . ASP A 1 180 ? -2.036 -11.652 5.453 1.00 85.88 180 ASP A N 1
ATOM 1470 C CA . ASP A 1 180 ? -2.589 -12.463 6.538 1.00 85.88 180 ASP A CA 1
ATOM 1471 C C . ASP A 1 180 ? -2.333 -11.789 7.899 1.00 85.88 180 ASP A C 1
ATOM 1473 O O . ASP A 1 180 ? -3.240 -11.722 8.727 1.00 85.88 180 ASP A O 1
ATOM 1477 N N . GLY A 1 181 ? -1.147 -11.198 8.094 1.00 85.50 181 GLY A N 1
ATOM 1478 C CA . GLY A 1 181 ? -0.823 -10.421 9.295 1.00 85.50 181 GLY A CA 1
ATOM 1479 C C . GLY A 1 181 ? -1.654 -9.141 9.434 1.00 85.50 181 GLY A C 1
ATOM 1480 O O . GLY A 1 181 ? -2.173 -8.865 10.515 1.00 85.50 181 GLY A O 1
ATOM 1481 N N . ALA A 1 182 ? -1.846 -8.399 8.338 1.00 88.31 182 ALA A N 1
ATOM 1482 C CA . ALA A 1 182 ? -2.641 -7.171 8.339 1.00 88.31 182 ALA A CA 1
ATOM 1483 C C . ALA A 1 182 ? -4.106 -7.449 8.697 1.00 88.31 182 ALA A C 1
ATOM 1485 O O . ALA A 1 182 ? -4.652 -6.831 9.607 1.00 88.31 182 ALA A O 1
ATOM 1486 N N . PHE A 1 183 ? -4.724 -8.432 8.033 1.00 89.75 183 PHE A N 1
ATOM 1487 C CA . PHE A 1 183 ? -6.128 -8.764 8.265 1.00 89.75 183 PHE A CA 1
ATOM 1488 C C . PHE A 1 183 ? -6.368 -9.350 9.666 1.00 89.75 183 PHE A C 1
ATOM 1490 O O . PHE A 1 183 ? -7.386 -9.054 10.289 1.00 89.75 183 PHE A O 1
ATOM 1497 N N . ALA A 1 184 ? -5.429 -10.146 10.190 1.00 90.62 184 ALA A N 1
ATOM 1498 C CA . ALA A 1 184 ? -5.519 -10.686 11.548 1.00 90.62 184 ALA A CA 1
ATOM 1499 C C . ALA A 1 184 ? -5.448 -9.597 12.634 1.00 90.62 184 ALA A C 1
ATOM 1501 O O . ALA A 1 184 ? -6.048 -9.768 13.694 1.00 90.62 184 ALA A O 1
ATOM 1502 N N . SER A 1 185 ? -4.752 -8.490 12.356 1.00 90.94 185 SER A N 1
ATOM 1503 C CA . SER A 1 185 ? -4.565 -7.363 13.284 1.00 90.94 185 SER A CA 1
ATOM 1504 C C . SER A 1 185 ? -5.755 -6.397 13.333 1.00 90.94 185 SER A C 1
ATOM 1506 O O . SER A 1 185 ? -5.814 -5.54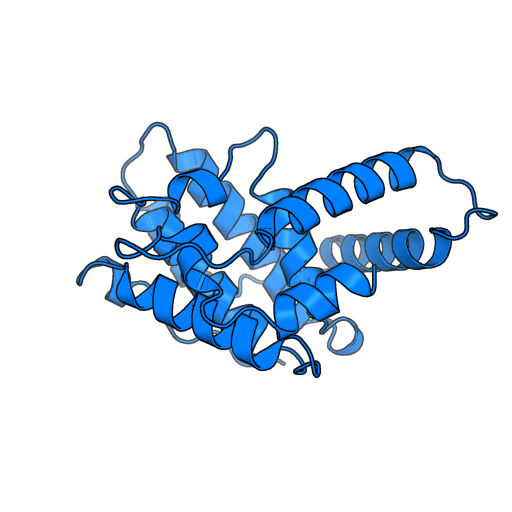9 14.222 1.00 90.94 185 SER A O 1
ATOM 1508 N N . LEU A 1 186 ? -6.699 -6.522 12.393 1.00 94.19 186 LEU A N 1
ATOM 1509 C CA . LEU A 1 186 ? -7.938 -5.749 12.397 1.00 94.19 186 LEU A CA 1
ATOM 1510 C C . LEU A 1 186 ? -8.915 -6.269 13.454 1.00 94.19 186 LEU A C 1
ATOM 1512 O O . LEU A 1 186 ? -9.107 -7.486 13.584 1.00 94.19 186 LEU A O 1
ATOM 1516 N N . ASP A 1 187 ? -9.590 -5.344 14.130 1.00 94.44 187 ASP A N 1
ATOM 1517 C CA . ASP A 1 187 ? -10.765 -5.633 14.945 1.00 94.44 187 ASP A CA 1
ATOM 1518 C C . ASP A 1 187 ? -11.990 -6.012 14.089 1.00 94.44 187 ASP A C 1
ATOM 1520 O O . ASP A 1 187 ? -11.993 -5.926 12.856 1.00 94.44 187 ASP A O 1
ATOM 1524 N N . GLU A 1 188 ? -13.050 -6.477 14.749 1.00 94.94 188 GLU A N 1
ATOM 1525 C CA . GLU A 1 188 ? -14.249 -6.963 14.062 1.00 94.94 188 GLU A CA 1
ATOM 1526 C C . GLU A 1 188 ? -14.997 -5.866 13.291 1.00 94.94 188 GLU A C 1
ATOM 1528 O O . GLU A 1 188 ? -15.591 -6.158 12.253 1.00 94.94 188 GLU A O 1
ATOM 1533 N N . GLU A 1 189 ? -14.952 -4.610 13.742 1.00 94.94 189 GLU A N 1
ATOM 1534 C CA . GLU A 1 189 ? -15.605 -3.502 13.044 1.00 94.94 189 GLU A CA 1
ATOM 1535 C C . GLU A 1 189 ? -14.873 -3.189 11.735 1.00 94.94 189 GLU A C 1
ATOM 1537 O O . GLU A 1 189 ? -15.475 -3.197 10.656 1.00 94.94 189 GLU A O 1
ATOM 1542 N N . HIS A 1 190 ? -13.562 -2.984 11.804 1.00 96.31 190 HIS A N 1
ATOM 1543 C CA . HIS A 1 190 ? -12.743 -2.552 10.679 1.00 96.31 190 HIS A CA 1
ATOM 1544 C C . HIS A 1 190 ? -12.533 -3.655 9.638 1.00 96.31 190 HIS A C 1
ATOM 1546 O O . HIS A 1 190 ? -12.391 -3.367 8.445 1.00 96.31 190 HIS A O 1
ATOM 1552 N N . ARG A 1 191 ? -12.632 -4.935 10.025 1.00 95.69 191 ARG A N 1
ATOM 1553 C CA . ARG A 1 191 ? -12.724 -6.046 9.059 1.00 95.69 191 ARG A CA 1
ATOM 1554 C C . ARG A 1 191 ? -13.881 -5.871 8.080 1.00 95.69 191 ARG A C 1
ATOM 1556 O O . ARG A 1 191 ? -13.731 -6.215 6.909 1.00 95.69 191 ARG A O 1
ATOM 1563 N N . THR A 1 192 ? -15.006 -5.293 8.512 1.00 95.50 192 THR A N 1
ATOM 1564 C CA . THR A 1 192 ? -16.160 -5.047 7.626 1.00 95.50 192 THR A CA 1
ATOM 1565 C C . THR A 1 192 ? -15.903 -3.950 6.589 1.00 95.50 192 THR A C 1
ATOM 1567 O O . THR A 1 192 ? -16.623 -3.864 5.592 1.00 95.50 192 THR A O 1
ATOM 1570 N N . TRP A 1 193 ? -14.871 -3.118 6.777 1.00 96.38 193 TRP A N 1
ATOM 1571 C CA . TRP A 1 193 ? -14.499 -2.067 5.827 1.00 96.38 193 TRP A CA 1
ATOM 1572 C C . TRP A 1 193 ? -13.683 -2.618 4.654 1.00 96.38 193 TRP A C 1
ATOM 1574 O O . TRP A 1 193 ? -13.598 -1.976 3.603 1.00 96.38 193 TRP A O 1
ATOM 1584 N N . VAL A 1 194 ? -13.090 -3.805 4.805 1.00 94.38 194 VAL A N 1
ATOM 1585 C CA . VAL A 1 194 ? -12.277 -4.461 3.778 1.00 94.38 194 VAL A CA 1
ATOM 1586 C C . VAL A 1 194 ? -13.180 -5.218 2.806 1.00 94.38 194 VAL A C 1
ATOM 1588 O O . VAL A 1 194 ? -13.546 -6.369 3.036 1.00 94.38 194 VAL A O 1
ATOM 1591 N N . VAL A 1 195 ? -13.513 -4.587 1.677 1.00 93.38 195 VAL A N 1
ATOM 1592 C CA . VAL A 1 195 ? -14.332 -5.207 0.624 1.00 93.38 195 VAL A CA 1
ATOM 1593 C C . VAL A 1 195 ? -13.476 -5.817 -0.488 1.00 93.38 195 VAL A C 1
ATOM 1595 O O . VAL A 1 195 ? -12.252 -5.657 -0.534 1.00 93.38 195 VAL A O 1
ATOM 1598 N N . GLU A 1 196 ? -14.099 -6.580 -1.385 1.00 92.44 196 GLU A N 1
ATOM 1599 C CA . GLU A 1 196 ? -13.426 -7.054 -2.594 1.00 92.44 196 GLU A CA 1
ATOM 1600 C C . GLU A 1 196 ? -13.094 -5.900 -3.538 1.00 92.44 196 GLU A C 1
ATOM 1602 O O . GLU A 1 196 ? -13.921 -5.023 -3.784 1.00 92.44 196 GLU A O 1
ATOM 1607 N N . LEU A 1 197 ? -11.867 -5.902 -4.070 1.00 92.88 197 LEU A N 1
ATOM 1608 C CA . LEU A 1 197 ? -11.449 -4.863 -5.009 1.00 92.88 197 LEU A CA 1
ATOM 1609 C C . LEU A 1 197 ? -12.117 -5.111 -6.374 1.00 92.88 197 LEU A C 1
ATOM 1611 O O . LEU A 1 197 ? -12.251 -6.280 -6.770 1.00 92.88 197 LEU A O 1
ATOM 1615 N N . PRO A 1 198 ? -12.432 -4.054 -7.141 1.00 91.25 198 PRO A N 1
ATOM 1616 C CA . PRO A 1 198 ? -12.928 -4.185 -8.509 1.00 91.25 198 PRO A CA 1
ATOM 1617 C C . PRO A 1 198 ? -12.007 -5.051 -9.375 1.00 91.25 198 PRO A C 1
ATOM 1619 O O . PRO A 1 198 ? -10.796 -5.098 -9.153 1.00 91.25 198 PRO A O 1
ATOM 1622 N N . SER A 1 199 ? -12.561 -5.755 -10.360 1.00 87.00 199 SER A N 1
ATOM 1623 C CA . SER A 1 199 ? -11.749 -6.489 -11.335 1.00 87.00 199 SER A CA 1
ATOM 1624 C C . SER A 1 199 ? -10.912 -5.532 -12.179 1.00 87.00 199 SER A C 1
ATOM 1626 O O . SER A 1 199 ? -11.334 -4.409 -12.458 1.00 87.00 199 SER A O 1
ATOM 1628 N N . TRP A 1 200 ? -9.741 -6.000 -12.611 1.00 82.38 200 TRP A N 1
ATOM 1629 C CA . TRP A 1 200 ? -9.004 -5.350 -13.686 1.00 82.38 200 TRP A CA 1
ATOM 1630 C C . TRP A 1 200 ? -9.898 -5.264 -14.928 1.00 82.38 200 TRP A C 1
ATOM 1632 O O . TRP A 1 200 ? -10.519 -6.265 -15.292 1.00 82.38 200 TRP A O 1
ATOM 1642 N N . THR A 1 201 ? -9.981 -4.087 -15.542 1.00 59.84 201 THR A N 1
ATOM 1643 C CA . THR A 1 201 ? -10.497 -3.946 -16.908 1.00 59.84 201 THR A CA 1
ATOM 1644 C C . THR A 1 201 ? -9.492 -4.459 -17.932 1.00 59.84 201 THR A C 1
ATOM 1646 O O . THR A 1 201 ? -8.271 -4.511 -17.617 1.00 59.84 201 THR A O 1
#

Sequence (201 aa):
MFIMFYIISQTEHPQDALFGRPSRKEISSPDWMVFFHGSRSIALASMALHTTTSLTHPVIGYTIGMLADRERTSKKQYLSTLLARIRQTELNEHYETYLHAAEELEATFAVLAEFPESRDIFHGFLWISNVSDHRGDLIALIQGHNASQEALVVYTYFCKIIQRLPTRWWSEKWVRGLKDGAFASLDEEHRTWVVELPSWT

Secondary structure (DSSP, 8-state):
-HHHHHHHHH-S-TTHHHH-PPS--------HHHHHHHHHHHHHHHHHT--TTSTTHHHHHHHHHHHHHHHHS----S-HHHHHHHHHSPP-TTHHHHHHHHHHHHHHHHHHHH-GGG--THHHHHHHHHHEETTEEHHHHTSSTT--HHHHHHHHHHHHHHHTSPPPTTTHHHHHHHHHHHHHHS-HHHHTT-PPPPPP-

Radius of gyration: 16.95 Å; chains: 1; bounding box: 41×32×41 Å

pLDDT: mean 82.15, std 13.64, range [38.44, 97.38]